Protein AF-A0A1H3BJ90-F1 (afdb_monomer_lite)

Secondary structure (DSSP, 8-state):
--SSSSSSSSSSSSSS-S---------HHHHHHHHHHHHHHH-TTTS-S--PPEEETTEEEEEETTTTEEEEEETTT-EEEEEEGGG-SSSPEEEEEHHHHHHHHHHHT---S--SS--TTPPTT-EEEEETTEEEEEEEEEEEEPPS---TTPPP-----S----EEEEEEEEEEEEEESEEE-SGGGSS-GGGTS-EEEEEES--GGGSSEEEEEEEEEE-HHHHHHHSTT-TTEEE-SS--EEEEEEEEEEEEES-GGGS--SEEEETTT--EEEEETTEEE-TTTS-SSS-------

Sequence (301 aa):
MKQTIKASLIAACASVLIGQTSSAFADLSSDTETLLNWAERTFPHLFPTHQATHSLDPWRFRYYPQTNIYAGINTQDQNVYVLGGPWGYDNPTQISPVSTLLADITQSGGDGSIPACKTDDIPAGFVYTQSGNTVNITTNGQCIKLPPDTDFCEAPEEEVAAPTGISILTTVDVLKSEWGGVTFNNGPGNIPDSFSGNTAVCVINASPDQAPLTINTDICLDVTDEVMEDFASDPGITITDSSITHATQTTMRNDRVPDCFQTEAISIHDAYTGQTWINIGGQFIDPNDMGGIGDLPNFNY

Organism: NCBI:txid44576

Structure (mmCIF, N/CA/C/O backbone):
data_AF-A0A1H3BJ90-F1
#
_entry.id   AF-A0A1H3BJ90-F1
#
loop_
_atom_site.group_PDB
_atom_site.id
_atom_site.type_symbol
_atom_site.label_atom_id
_atom_site.label_alt_id
_atom_site.label_comp_id
_atom_site.label_asym_id
_atom_site.label_entity_id
_atom_site.label_seq_id
_atom_site.pdbx_PDB_ins_code
_atom_site.Cartn_x
_atom_site.Cartn_y
_atom_site.Cartn_z
_atom_site.occupancy
_atom_site.B_iso_or_equiv
_atom_site.auth_seq_id
_atom_site.auth_comp_id
_atom_site.auth_asym_id
_atom_site.auth_atom_id
_atom_site.pdbx_PDB_model_num
ATOM 1 N N . MET A 1 1 ? 11.190 46.144 63.539 1.00 50.94 1 MET A N 1
ATOM 2 C CA . MET A 1 1 ? 10.706 46.847 62.328 1.00 50.94 1 MET A CA 1
ATOM 3 C C . MET A 1 1 ? 11.860 46.978 61.348 1.00 50.94 1 MET A C 1
ATOM 5 O O . MET A 1 1 ? 12.920 47.406 61.776 1.00 50.94 1 MET A O 1
ATOM 9 N N . LYS A 1 2 ? 11.617 46.654 60.068 1.00 44.53 2 LYS A N 1
ATOM 10 C CA . LYS A 1 2 ? 12.522 46.786 58.904 1.00 44.53 2 LYS A CA 1
ATOM 11 C C . LYS A 1 2 ? 13.600 45.704 58.732 1.00 44.53 2 LYS A C 1
ATOM 13 O O . LYS A 1 2 ? 14.774 46.007 58.856 1.00 44.53 2 LYS A O 1
ATOM 18 N N . GLN A 1 3 ? 13.198 44.484 58.356 1.00 47.19 3 GLN A N 1
ATOM 19 C CA . GLN A 1 3 ? 13.999 43.651 57.428 1.00 47.19 3 GLN A CA 1
ATOM 20 C C . GLN A 1 3 ? 13.264 42.425 56.845 1.00 47.19 3 GLN A C 1
ATOM 22 O O . GLN A 1 3 ? 13.791 41.760 55.964 1.00 47.19 3 GLN A O 1
ATOM 27 N N . THR A 1 4 ? 12.015 42.168 57.231 1.00 44.56 4 THR A N 1
ATOM 28 C CA . THR A 1 4 ? 11.197 41.039 56.746 1.00 44.56 4 THR A CA 1
ATOM 29 C C . THR A 1 4 ? 10.330 41.371 55.520 1.00 44.56 4 THR A C 1
ATOM 31 O O . THR A 1 4 ? 9.178 40.965 55.450 1.00 44.56 4 THR A O 1
ATOM 34 N N . ILE A 1 5 ? 10.849 42.139 54.551 1.00 50.31 5 ILE A N 1
ATOM 35 C CA . ILE A 1 5 ? 10.113 42.490 53.314 1.00 50.31 5 ILE A CA 1
ATOM 36 C C . ILE A 1 5 ? 11.059 42.512 52.103 1.00 50.31 5 ILE A C 1
ATOM 38 O O . ILE A 1 5 ? 11.102 43.505 51.395 1.00 50.31 5 ILE A O 1
ATOM 42 N N . LYS A 1 6 ? 11.891 41.484 51.878 1.00 41.44 6 LYS A N 1
ATOM 43 C CA . LYS A 1 6 ? 12.634 41.307 50.600 1.00 41.44 6 LYS A CA 1
ATOM 44 C C . LYS A 1 6 ? 12.957 39.841 50.256 1.00 41.44 6 LYS A C 1
ATOM 46 O O . LYS A 1 6 ? 13.864 39.587 49.477 1.00 41.44 6 LYS A O 1
ATOM 51 N N . ALA A 1 7 ? 12.218 38.876 50.802 1.00 37.22 7 ALA A N 1
ATOM 52 C CA . ALA A 1 7 ? 12.406 37.451 50.496 1.00 37.22 7 ALA A CA 1
ATOM 53 C C . ALA A 1 7 ? 11.108 36.781 50.002 1.00 37.22 7 ALA A C 1
ATOM 55 O O . ALA A 1 7 ? 10.895 35.596 50.224 1.00 37.22 7 ALA A O 1
ATOM 56 N N . SER A 1 8 ? 10.225 37.546 49.349 1.00 41.53 8 SER A N 1
ATOM 57 C CA . SER A 1 8 ? 8.894 37.074 48.922 1.00 41.53 8 SER A CA 1
ATOM 58 C C . SER A 1 8 ? 8.620 37.255 47.423 1.00 41.53 8 SER A C 1
ATOM 60 O O . SER A 1 8 ? 7.465 37.313 47.029 1.00 41.53 8 SER A O 1
ATOM 62 N N . LEU A 1 9 ? 9.652 37.351 46.575 1.00 37.69 9 LEU A N 1
ATOM 63 C CA . LEU A 1 9 ? 9.476 37.554 45.122 1.00 37.69 9 LEU A CA 1
ATOM 64 C C . LEU A 1 9 ? 10.231 36.560 44.222 1.00 37.69 9 LEU A C 1
ATOM 66 O O . LEU A 1 9 ? 10.145 36.671 43.007 1.00 37.69 9 LEU A O 1
ATOM 70 N N . ILE A 1 10 ? 10.909 35.550 44.780 1.00 37.31 10 ILE A N 1
ATOM 71 C CA . ILE A 1 10 ? 11.560 34.476 43.993 1.00 37.31 10 ILE A CA 1
ATOM 72 C C . ILE A 1 10 ? 11.091 33.096 44.487 1.00 37.31 10 ILE A C 1
ATOM 74 O O . ILE A 1 10 ? 11.849 32.143 44.583 1.00 37.31 10 ILE A O 1
ATOM 78 N N . ALA A 1 11 ? 9.815 33.005 44.864 1.00 37.91 11 ALA A N 1
ATOM 79 C CA . ALA A 1 11 ? 9.151 31.760 45.264 1.00 37.91 11 ALA A CA 1
ATOM 80 C C . ALA A 1 11 ? 7.790 31.590 44.558 1.00 37.91 11 ALA A C 1
ATOM 82 O O . ALA A 1 11 ? 6.907 30.909 45.063 1.00 37.91 11 ALA A O 1
ATOM 83 N N . ALA A 1 12 ? 7.617 32.237 43.397 1.00 33.75 12 ALA A N 1
ATOM 84 C CA . ALA A 1 12 ? 6.384 32.212 42.602 1.00 33.75 12 ALA A CA 1
ATOM 85 C C . ALA A 1 12 ? 6.588 31.743 41.143 1.00 33.75 12 ALA A C 1
ATOM 87 O O . ALA A 1 12 ? 5.629 31.722 40.381 1.00 33.75 12 ALA A O 1
ATOM 88 N N . CYS A 1 13 ? 7.802 31.324 40.754 1.00 30.64 13 CYS A N 1
ATOM 89 C CA . CYS A 1 13 ? 8.087 30.781 39.412 1.00 30.64 13 CYS A CA 1
ATOM 90 C C . CYS A 1 13 ? 8.327 29.260 39.383 1.00 30.64 13 CYS A C 1
ATOM 92 O O . CYS A 1 13 ? 8.599 28.716 38.321 1.00 30.64 13 CYS A O 1
ATOM 94 N N . ALA A 1 14 ? 8.225 28.560 40.518 1.00 31.86 14 ALA A N 1
ATOM 95 C CA . ALA A 1 14 ? 8.484 27.115 40.599 1.00 31.86 14 ALA A CA 1
ATOM 96 C C . ALA A 1 14 ? 7.209 26.252 40.708 1.00 31.86 14 ALA A C 1
ATOM 98 O O . ALA A 1 14 ? 7.309 25.045 40.898 1.00 31.86 14 ALA A O 1
ATOM 99 N N . SER A 1 15 ? 6.018 26.849 40.572 1.00 36.34 15 SER A N 1
ATOM 100 C CA . SER A 1 15 ? 4.738 26.160 40.819 1.00 36.34 15 SER A CA 1
ATOM 101 C C . SER A 1 15 ? 3.796 26.105 39.607 1.00 36.34 15 SER A C 1
ATOM 103 O O . SER A 1 15 ? 2.629 25.775 39.771 1.00 36.34 15 SER A O 1
ATOM 105 N N . VAL A 1 16 ? 4.278 26.405 38.393 1.00 34.59 16 VAL A N 1
ATOM 106 C CA . VAL A 1 16 ? 3.492 26.329 37.133 1.00 34.59 16 VAL A CA 1
ATOM 107 C C . VAL A 1 16 ? 4.025 25.218 36.210 1.00 34.59 16 VAL A C 1
ATOM 109 O O . VAL A 1 16 ? 3.947 25.295 34.993 1.00 34.59 16 VAL A O 1
ATOM 112 N N . LEU A 1 17 ? 4.598 24.160 36.787 1.00 32.16 17 LEU A N 1
ATOM 113 C CA . LEU A 1 17 ? 5.145 23.015 36.043 1.00 32.16 17 LEU A CA 1
ATOM 114 C C . LEU A 1 17 ? 4.563 21.678 36.517 1.00 32.16 17 LEU A C 1
ATOM 116 O O . LEU A 1 17 ? 5.229 20.649 36.498 1.00 32.16 17 LEU A O 1
ATOM 120 N N . ILE A 1 18 ? 3.299 21.687 36.943 1.00 39.72 18 ILE A N 1
ATOM 121 C CA . ILE A 1 18 ? 2.526 20.464 37.157 1.00 39.72 18 ILE A CA 1
ATOM 122 C C . ILE A 1 18 ? 1.212 20.616 36.396 1.00 39.72 18 ILE A C 1
ATOM 124 O O . ILE A 1 18 ? 0.413 21.492 36.715 1.00 39.72 18 ILE A O 1
ATOM 128 N N . GLY A 1 19 ? 1.003 19.747 35.405 1.00 32.16 19 GLY A N 1
ATOM 129 C CA . GLY A 1 19 ? -0.327 19.490 34.856 1.00 32.16 19 GLY A CA 1
ATOM 130 C C . GLY A 1 19 ? -0.630 20.060 33.473 1.00 32.16 19 GLY A C 1
ATOM 131 O O . GLY A 1 19 ? -1.741 20.516 33.246 1.00 32.16 19 GLY A O 1
ATOM 132 N N . GLN A 1 20 ? 0.307 19.991 32.531 1.00 31.33 20 GLN A N 1
ATOM 133 C CA . GLN A 1 20 ? -0.075 19.706 31.145 1.00 31.33 20 GLN A CA 1
ATOM 134 C C . GLN A 1 20 ? 0.531 18.358 30.767 1.00 31.33 20 GLN A C 1
ATOM 136 O O . GLN A 1 20 ? 1.378 18.253 29.888 1.00 31.33 20 GLN A O 1
ATOM 141 N N . THR A 1 21 ? 0.107 17.297 31.462 1.00 28.30 21 THR A N 1
ATOM 142 C CA . THR A 1 21 ? -0.025 16.036 30.741 1.00 28.30 21 THR A CA 1
ATOM 143 C C . THR A 1 21 ? -1.110 16.323 29.723 1.00 28.30 21 THR A C 1
ATOM 145 O O . THR A 1 21 ? -2.294 16.335 30.059 1.00 28.30 21 THR A O 1
ATOM 148 N N . SER A 1 22 ? -0.710 16.657 28.499 1.00 29.55 22 SER A N 1
ATOM 149 C CA . SER A 1 22 ? -1.549 16.358 27.356 1.00 29.55 22 SER A CA 1
ATOM 150 C C . SER A 1 22 ? -1.858 14.880 27.523 1.00 29.55 22 SER A C 1
ATOM 152 O O . SER A 1 22 ? -0.990 14.040 27.294 1.00 29.55 22 SER A O 1
ATOM 154 N N . SER A 1 23 ? -3.035 14.553 28.058 1.00 31.08 23 SER A N 1
ATOM 155 C CA . SER A 1 23 ? -3.604 13.247 27.809 1.00 31.08 23 SER A CA 1
ATOM 156 C C . SER A 1 23 ? -3.697 13.229 26.304 1.00 31.08 23 SER A C 1
ATOM 158 O O . SER A 1 23 ? -4.544 13.902 25.716 1.00 31.08 23 SER A O 1
ATOM 160 N N . ALA A 1 24 ? -2.712 12.590 25.685 1.00 33.69 24 ALA A N 1
ATOM 161 C CA . ALA A 1 24 ? -2.842 12.156 24.331 1.00 33.69 24 ALA A CA 1
ATOM 162 C C . ALA A 1 24 ? -4.109 11.302 24.372 1.00 33.69 24 ALA A C 1
ATOM 164 O O . ALA A 1 24 ? -4.088 10.152 24.800 1.00 33.69 24 ALA A O 1
ATOM 165 N N . PHE A 1 25 ? -5.227 11.881 23.939 1.00 36.12 25 PHE A N 1
ATOM 166 C CA . PHE A 1 25 ? -6.048 11.182 22.976 1.00 36.12 25 PHE A CA 1
ATOM 167 C C . PHE A 1 25 ? -5.088 10.891 21.819 1.00 36.12 25 PHE A C 1
ATOM 169 O O . PHE A 1 25 ? -5.054 11.617 20.831 1.00 36.12 25 PHE A O 1
ATOM 176 N N . ALA A 1 26 ? -4.208 9.899 22.007 1.00 44.41 26 ALA A N 1
ATOM 177 C CA . ALA A 1 26 ? -3.729 9.121 20.895 1.00 44.41 26 ALA A CA 1
ATOM 178 C C . ALA A 1 26 ? -4.997 8.818 20.104 1.00 44.41 26 ALA A C 1
ATOM 180 O O . ALA A 1 26 ? -6.047 8.544 20.702 1.00 44.41 26 ALA A O 1
ATOM 181 N N . ASP A 1 27 ? -4.955 9.151 18.820 1.00 70.75 27 ASP A N 1
ATOM 182 C CA . ASP A 1 27 ? -6.124 9.133 17.966 1.00 70.75 27 ASP A CA 1
ATOM 183 C C . ASP A 1 27 ? -6.743 7.738 18.073 1.00 70.75 27 ASP A C 1
ATOM 185 O O . ASP A 1 27 ? -6.233 6.792 17.484 1.00 70.75 27 ASP A O 1
ATOM 189 N N . LEU A 1 28 ? -7.806 7.595 18.880 1.00 76.81 28 LEU A N 1
ATOM 190 C CA . LEU A 1 28 ? -8.423 6.300 19.162 1.00 76.81 28 LEU A CA 1
ATOM 191 C C . LEU A 1 28 ? -8.851 5.635 17.853 1.00 76.81 28 LEU A C 1
ATOM 193 O O . LEU A 1 28 ? -8.960 4.418 17.817 1.00 76.81 28 LEU A O 1
ATOM 197 N N . SER A 1 29 ? -9.057 6.410 16.780 1.00 70.69 29 SER A N 1
ATOM 198 C CA . SER A 1 29 ? -9.208 5.885 15.428 1.00 70.69 29 SER A CA 1
ATOM 199 C C . SER A 1 29 ? -7.962 5.113 14.996 1.00 70.69 29 SER A C 1
ATOM 201 O O . SER A 1 29 ? -8.047 3.904 14.808 1.00 70.69 29 SER A O 1
ATOM 203 N N . SER A 1 30 ? -6.811 5.781 14.909 1.00 68.94 30 SER A N 1
ATOM 204 C CA . SER A 1 30 ? -5.525 5.174 14.542 1.00 68.94 30 SER A CA 1
ATOM 205 C C . SER A 1 30 ? -5.113 4.026 15.472 1.00 68.94 30 SER A C 1
ATOM 207 O O . SER A 1 30 ? -4.594 3.010 15.009 1.00 68.94 30 SER A O 1
ATOM 209 N N . ASP A 1 31 ? -5.352 4.159 16.775 1.00 81.25 31 ASP A N 1
ATOM 210 C CA . ASP A 1 31 ? -5.039 3.120 17.760 1.00 81.25 31 ASP A CA 1
ATOM 211 C C . ASP A 1 31 ? -5.938 1.887 17.591 1.00 81.25 31 ASP A C 1
ATOM 213 O O . ASP A 1 31 ? -5.468 0.761 17.760 1.00 81.25 31 ASP A O 1
ATOM 217 N N . THR A 1 32 ? -7.219 2.084 17.235 1.00 84.00 32 THR A N 1
ATOM 218 C CA . THR A 1 32 ? -8.144 0.976 16.935 1.00 84.00 32 THR A CA 1
ATOM 219 C C . THR A 1 32 ? -7.627 0.170 15.760 1.00 84.00 32 THR A C 1
ATOM 221 O O . THR A 1 32 ? -7.516 -1.048 15.879 1.00 84.00 32 THR A O 1
ATOM 224 N N . GLU A 1 33 ? -7.295 0.839 14.651 1.00 81.44 33 GLU A N 1
ATOM 225 C CA . GLU A 1 33 ? -6.796 0.144 13.463 1.00 81.44 33 GLU A CA 1
ATOM 226 C C . GLU A 1 33 ? -5.504 -0.602 13.806 1.00 81.44 33 GLU A C 1
ATOM 228 O O . GLU A 1 33 ? -5.414 -1.806 13.585 1.00 81.44 33 GLU A O 1
ATOM 233 N N . THR A 1 34 ? -4.564 0.069 14.486 1.00 81.81 34 THR A N 1
ATOM 234 C CA . THR A 1 34 ? -3.295 -0.531 14.934 1.00 81.81 34 THR A CA 1
ATOM 235 C C . THR A 1 34 ? -3.520 -1.832 15.709 1.00 81.81 34 THR A C 1
ATOM 237 O O . THR A 1 34 ? -2.907 -2.862 15.427 1.00 81.81 34 THR A O 1
ATOM 240 N N . LEU A 1 35 ? -4.425 -1.804 16.687 1.00 89.12 35 LEU A N 1
ATOM 241 C CA . LEU A 1 35 ? -4.733 -2.961 17.522 1.00 89.12 35 LEU A CA 1
ATOM 242 C C . LEU A 1 35 ? -5.408 -4.093 16.755 1.00 89.12 35 LEU A C 1
ATOM 244 O O . LEU A 1 35 ? -5.031 -5.254 16.926 1.00 89.12 35 LEU A O 1
ATOM 248 N N . LEU A 1 36 ? -6.425 -3.774 15.956 1.00 89.38 36 LEU A N 1
ATOM 249 C CA . LEU A 1 36 ? -7.230 -4.787 15.279 1.00 89.38 36 LEU A CA 1
ATOM 250 C C . LEU A 1 36 ? -6.459 -5.445 14.130 1.00 89.38 36 LEU A C 1
ATOM 252 O O . LEU A 1 36 ? -6.510 -6.664 14.002 1.00 89.38 36 LEU A O 1
ATOM 256 N N . ASN A 1 37 ? -5.648 -4.687 13.395 1.00 84.69 37 ASN A N 1
ATOM 257 C CA . ASN A 1 37 ? -4.736 -5.222 12.380 1.00 84.69 37 ASN A CA 1
ATOM 258 C C . ASN A 1 37 ? -3.675 -6.143 12.996 1.00 84.69 37 ASN A C 1
ATOM 260 O O . ASN A 1 37 ? -3.410 -7.242 12.504 1.00 84.69 37 ASN A O 1
ATOM 264 N N . TRP A 1 38 ? -3.080 -5.723 14.119 1.00 87.06 38 TRP A N 1
ATOM 265 C CA . TRP A 1 38 ? -2.148 -6.579 14.848 1.00 87.06 38 TRP A CA 1
ATOM 266 C C . TRP A 1 38 ? -2.824 -7.879 15.300 1.00 87.06 38 TRP A C 1
ATOM 268 O O . TRP A 1 38 ? -2.218 -8.951 15.212 1.00 87.06 38 TRP A O 1
ATOM 278 N N . ALA A 1 39 ? -4.074 -7.802 15.765 1.00 89.44 39 ALA A N 1
ATOM 279 C CA . ALA A 1 39 ? -4.837 -8.966 16.193 1.00 89.44 39 ALA A CA 1
ATOM 280 C C . ALA A 1 39 ? -5.126 -9.925 15.025 1.00 89.44 39 ALA A C 1
ATOM 282 O O . ALA A 1 39 ? -4.898 -11.125 15.181 1.00 89.44 39 ALA A O 1
ATOM 283 N N . GLU A 1 40 ? -5.546 -9.409 13.865 1.00 86.38 40 GLU A N 1
ATOM 284 C CA . GLU A 1 40 ? -5.747 -10.167 12.618 1.00 86.38 40 GLU A CA 1
ATOM 285 C C . GLU A 1 40 ? -4.515 -10.994 12.251 1.00 86.38 40 GLU A C 1
ATOM 287 O O . GLU A 1 40 ? -4.602 -12.206 12.045 1.00 86.38 40 GLU A O 1
ATOM 292 N N . ARG A 1 41 ? -3.332 -10.375 12.284 1.00 78.81 41 ARG A N 1
ATOM 293 C CA . ARG A 1 41 ? -2.093 -11.085 11.955 1.00 78.81 41 ARG A CA 1
ATOM 294 C C . ARG A 1 41 ? -1.628 -12.046 13.043 1.00 78.81 41 ARG A C 1
ATOM 296 O O . ARG A 1 41 ? -1.092 -13.112 12.744 1.00 78.81 41 ARG A O 1
ATOM 303 N N . THR A 1 42 ? -1.757 -11.659 14.306 1.00 84.00 42 THR A N 1
ATOM 304 C CA . THR A 1 42 ? -1.212 -12.442 15.426 1.00 84.00 42 THR A CA 1
ATOM 305 C C . THR A 1 42 ? -2.094 -13.647 15.743 1.00 84.00 42 THR A C 1
ATOM 307 O O . THR A 1 42 ? -1.600 -14.701 16.151 1.00 84.00 42 THR A O 1
ATOM 310 N N . PHE A 1 43 ? -3.403 -13.526 15.515 1.00 88.44 43 PHE A N 1
ATOM 311 C CA . PHE A 1 43 ? -4.391 -14.555 15.819 1.00 88.44 43 PHE A CA 1
ATOM 312 C C . PHE A 1 43 ? -5.296 -14.858 14.609 1.00 88.44 43 PHE A C 1
ATOM 314 O O . PHE A 1 43 ? -6.520 -14.770 14.727 1.00 88.44 43 PHE A O 1
ATOM 321 N N . PRO A 1 44 ? -4.740 -15.327 13.474 1.00 84.75 44 PRO A N 1
ATOM 322 C CA . PRO A 1 44 ? -5.505 -15.549 12.240 1.00 84.75 44 PRO A CA 1
ATOM 323 C C . PRO A 1 44 ? -6.567 -16.651 12.383 1.00 84.75 44 PRO A C 1
ATOM 325 O O . PRO A 1 44 ? -7.531 -16.713 11.635 1.00 84.75 44 PRO A O 1
ATOM 328 N N . HIS A 1 45 ? -6.441 -17.525 13.384 1.00 87.75 45 HIS A N 1
ATOM 329 C CA . HIS A 1 45 ? -7.470 -18.518 13.704 1.00 87.75 45 HIS A CA 1
ATOM 330 C C . HIS A 1 45 ? -8.726 -17.913 14.364 1.00 87.75 45 HIS A C 1
ATOM 332 O O . HIS A 1 45 ? -9.773 -18.557 14.378 1.00 87.75 45 HIS A O 1
ATOM 338 N N . LEU A 1 46 ? -8.623 -16.705 14.930 1.00 91.94 46 LEU A N 1
ATOM 339 C CA . LEU A 1 46 ? -9.730 -15.957 15.542 1.00 91.94 46 LEU A CA 1
ATOM 340 C C . LEU A 1 46 ? -10.217 -14.841 14.615 1.00 91.94 46 LEU A C 1
ATOM 342 O O . LEU A 1 46 ? -11.419 -14.589 14.537 1.00 91.94 46 LEU A O 1
ATOM 346 N N . PHE A 1 47 ? -9.291 -14.221 13.890 1.00 91.75 47 PHE A N 1
ATOM 347 C CA . PHE A 1 47 ? -9.512 -13.060 13.036 1.00 91.75 47 PHE A CA 1
ATOM 348 C C . PHE A 1 47 ? -8.965 -13.356 11.625 1.00 91.75 47 PHE A C 1
ATOM 350 O O . PHE A 1 47 ? -7.895 -12.877 11.262 1.00 91.75 47 PHE A O 1
ATOM 357 N N . PRO A 1 48 ? -9.638 -14.232 10.854 1.00 77.50 48 PRO A N 1
ATOM 358 C CA . PRO A 1 48 ? -9.060 -14.856 9.658 1.00 77.50 48 PRO A CA 1
ATOM 359 C C . PRO A 1 48 ? -9.013 -13.961 8.422 1.00 77.50 48 PRO A C 1
ATOM 361 O O . PRO A 1 48 ? -8.313 -14.287 7.469 1.00 77.50 48 PRO A O 1
ATOM 364 N N . THR A 1 49 ? -9.783 -12.877 8.404 1.00 74.19 49 THR A N 1
ATOM 365 C CA . THR A 1 49 ? -9.846 -11.938 7.284 1.00 74.19 49 THR A CA 1
ATOM 366 C C . THR A 1 49 ? -9.883 -10.523 7.814 1.00 74.19 49 THR A C 1
ATOM 368 O O . THR A 1 49 ? -10.523 -10.280 8.838 1.00 74.19 49 THR A O 1
ATOM 371 N N . HIS A 1 50 ? -9.262 -9.600 7.085 1.00 79.25 50 HIS A N 1
ATOM 372 C CA . HIS A 1 50 ? -9.393 -8.177 7.359 1.00 79.25 50 HIS A CA 1
ATOM 373 C C . HIS A 1 50 ? -10.854 -7.730 7.219 1.00 79.25 50 HIS A C 1
ATOM 375 O O . HIS A 1 50 ? -11.562 -8.220 6.337 1.00 79.25 50 HIS A O 1
ATOM 381 N N . GLN A 1 51 ? -11.326 -6.853 8.104 1.00 78.94 51 GLN A N 1
ATOM 382 C CA . GLN A 1 51 ? -12.691 -6.319 8.091 1.00 78.94 51 GLN A CA 1
ATOM 383 C C . GLN A 1 51 ? -12.674 -4.806 8.296 1.00 78.94 51 GLN A C 1
ATOM 385 O O . GLN A 1 51 ? -11.896 -4.295 9.095 1.00 78.94 51 GLN A O 1
ATOM 390 N N . ALA A 1 52 ? -13.604 -4.094 7.660 1.00 71.25 52 ALA A N 1
ATOM 391 C CA . ALA A 1 52 ? -13.724 -2.655 7.847 1.00 71.25 52 ALA A CA 1
ATOM 392 C C . ALA A 1 52 ? -14.105 -2.301 9.297 1.00 71.25 52 ALA A C 1
ATOM 394 O O . ALA A 1 52 ? -14.984 -2.924 9.908 1.00 71.25 52 ALA A O 1
ATOM 395 N N . THR A 1 53 ? -13.477 -1.261 9.852 1.00 78.25 53 THR A N 1
ATOM 396 C CA . THR A 1 53 ? -13.820 -0.767 11.190 1.00 78.25 53 THR A CA 1
ATOM 397 C C . THR A 1 53 ? -15.128 0.017 11.164 1.00 78.25 53 THR A C 1
ATOM 399 O O . THR A 1 53 ? -15.254 1.081 10.558 1.00 78.25 53 THR A O 1
ATOM 402 N N . HIS A 1 54 ? -16.111 -0.478 11.907 1.00 74.56 54 HIS A N 1
ATOM 403 C CA . HIS A 1 54 ? -17.376 0.197 12.148 1.00 74.56 54 HIS A CA 1
ATOM 404 C C . HIS A 1 54 ? -17.302 1.079 13.393 1.00 74.56 54 HIS A C 1
ATOM 406 O O . HIS A 1 54 ? -16.584 0.793 14.351 1.00 74.56 54 HIS A O 1
ATOM 412 N N . SER A 1 55 ? -18.091 2.152 13.402 1.00 77.94 55 SER A N 1
ATOM 413 C CA . SER A 1 55 ? -18.243 3.041 14.556 1.00 77.94 55 SER A CA 1
ATOM 414 C C . SER A 1 55 ? -19.707 3.115 14.979 1.00 77.94 55 SER A C 1
ATOM 416 O O . SER A 1 55 ? -20.569 3.500 14.192 1.00 77.94 55 SER A O 1
ATOM 418 N N . LEU A 1 56 ? -19.981 2.766 16.234 1.00 81.00 56 LEU A N 1
ATOM 419 C CA . LEU A 1 56 ? -21.284 2.881 16.884 1.00 81.00 56 LEU A CA 1
ATOM 420 C C . LEU A 1 56 ? -21.045 3.249 18.343 1.00 81.00 56 LEU A C 1
ATOM 422 O O . LEU A 1 56 ? -20.751 2.362 19.134 1.00 81.00 56 LEU A O 1
ATOM 426 N N . ASP A 1 57 ? -21.161 4.530 18.695 1.00 80.69 57 ASP A N 1
ATOM 427 C CA . ASP A 1 57 ? -20.850 5.023 20.045 1.00 80.69 57 ASP A CA 1
ATOM 428 C C . ASP A 1 57 ? -21.469 4.136 21.154 1.00 80.69 57 ASP A C 1
ATOM 430 O O . ASP A 1 57 ? -22.667 3.831 21.086 1.00 80.69 57 ASP A O 1
ATOM 434 N N . PRO A 1 58 ? -20.683 3.685 22.157 1.00 90.81 58 PRO A N 1
ATOM 435 C CA . PRO A 1 58 ? -19.277 4.019 22.443 1.00 90.81 58 PRO A CA 1
ATOM 436 C C . PRO A 1 58 ? -18.225 3.115 21.772 1.00 90.81 58 PRO A C 1
ATOM 438 O O . PRO A 1 58 ? -17.096 3.029 22.236 1.00 90.81 58 PRO A O 1
ATOM 441 N N . TRP A 1 59 ? -18.566 2.389 20.716 1.00 89.12 59 TRP A N 1
ATOM 442 C CA . TRP A 1 59 ? -17.736 1.333 20.139 1.00 89.12 59 TRP A CA 1
ATOM 443 C C . TRP A 1 59 ? -17.094 1.721 18.812 1.00 89.12 59 TRP A C 1
ATOM 445 O O . TRP A 1 59 ? -17.736 2.292 17.927 1.00 89.12 59 TRP A O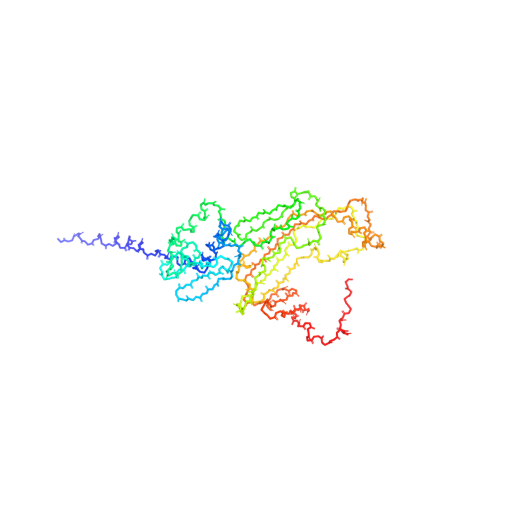 1
ATOM 455 N N . ARG A 1 60 ? -15.840 1.303 18.644 1.00 88.12 60 ARG A N 1
ATOM 456 C CA . ARG A 1 60 ? -15.204 1.124 17.334 1.00 88.12 60 ARG A CA 1
ATOM 457 C C . ARG A 1 60 ? -14.797 -0.332 17.208 1.00 88.12 60 ARG A C 1
ATOM 459 O O . ARG A 1 60 ? -14.079 -0.824 18.074 1.00 88.12 60 ARG A O 1
ATOM 466 N N . PHE A 1 61 ? -15.304 -1.044 16.211 1.00 91.44 61 PHE A N 1
ATOM 467 C CA . PHE A 1 61 ? -15.191 -2.499 16.180 1.00 91.44 61 PHE A CA 1
ATOM 468 C C . PHE A 1 61 ? -15.218 -3.069 14.765 1.00 91.44 61 PHE A C 1
ATOM 470 O O . PHE A 1 61 ? -15.761 -2.464 13.844 1.00 91.44 61 PHE A O 1
ATOM 477 N N . ARG A 1 62 ? -14.694 -4.283 14.634 1.00 91.56 62 ARG A N 1
ATOM 478 C CA . ARG A 1 62 ? -14.788 -5.139 13.453 1.00 91.56 62 ARG A CA 1
ATOM 479 C C . ARG A 1 62 ? -15.594 -6.383 13.789 1.00 91.56 62 ARG A C 1
ATOM 481 O O . ARG A 1 62 ? -15.526 -6.888 14.914 1.00 91.56 62 ARG A O 1
ATOM 488 N N . TYR A 1 63 ? -16.363 -6.860 12.821 1.00 88.19 63 TYR A N 1
ATOM 489 C CA . TYR A 1 63 ? -17.096 -8.117 12.915 1.00 88.19 63 TYR A CA 1
ATOM 490 C C . TYR A 1 63 ? -16.512 -9.117 11.925 1.00 88.19 63 TYR A C 1
ATOM 492 O O . TYR A 1 63 ? -16.463 -8.830 10.739 1.00 88.19 63 TYR A O 1
ATOM 500 N N . TYR A 1 64 ? -16.112 -10.288 12.414 1.00 88.38 64 TYR A N 1
ATOM 501 C CA . TYR A 1 64 ? -15.504 -11.357 11.628 1.00 88.38 64 TYR A CA 1
ATOM 502 C C . TYR A 1 64 ? -16.546 -12.457 11.383 1.00 88.38 64 TYR A C 1
ATOM 504 O O . TYR A 1 64 ? -16.795 -13.273 12.280 1.00 88.38 64 TYR A O 1
ATOM 512 N N . PRO A 1 65 ? -17.190 -12.510 10.203 1.00 82.44 65 PRO A N 1
ATOM 513 C CA . PRO A 1 65 ? -18.327 -13.399 9.961 1.00 82.44 65 PRO A CA 1
ATOM 514 C C . PRO A 1 65 ? -17.968 -14.889 9.997 1.00 82.44 65 PRO A C 1
ATOM 516 O O . PRO A 1 65 ? -18.804 -15.712 10.366 1.00 82.44 65 PRO A O 1
ATOM 519 N N . GLN A 1 66 ? -16.733 -15.254 9.652 1.00 85.19 66 GLN A N 1
ATOM 520 C CA . GLN A 1 66 ? -16.274 -16.645 9.601 1.00 85.19 66 GLN A CA 1
ATOM 521 C C . GLN A 1 66 ? -16.136 -17.258 10.999 1.00 85.19 66 GLN A C 1
ATOM 523 O O . GLN A 1 66 ? -16.387 -18.448 11.180 1.00 85.19 66 GLN A O 1
ATOM 528 N N . THR A 1 67 ? -15.742 -16.453 11.987 1.00 92.50 67 THR A N 1
ATOM 529 C CA . THR A 1 67 ? -15.570 -16.883 13.383 1.00 92.50 67 THR A CA 1
ATOM 530 C C . THR A 1 67 ? -16.690 -16.394 14.297 1.00 92.50 67 THR A C 1
ATOM 532 O O . THR A 1 67 ? -16.778 -16.831 15.446 1.00 92.50 67 THR A O 1
ATOM 535 N N . ASN A 1 68 ? -17.580 -15.544 13.776 1.00 92.56 68 ASN A N 1
ATOM 536 C CA . ASN A 1 68 ? -18.672 -14.898 14.496 1.00 92.56 68 ASN A CA 1
ATOM 537 C C . ASN A 1 68 ? -18.171 -14.166 15.755 1.00 92.56 68 ASN A C 1
ATOM 539 O O . ASN A 1 68 ? -18.725 -14.313 16.848 1.00 92.56 68 ASN A O 1
ATOM 543 N N . ILE A 1 69 ? -17.070 -13.424 15.596 1.00 96.50 69 ILE A N 1
ATOM 544 C CA . ILE A 1 69 ? -16.429 -12.640 16.654 1.00 96.50 69 ILE A CA 1
ATOM 545 C C . ILE A 1 69 ? -16.565 -11.155 16.319 1.00 96.50 69 ILE A C 1
ATOM 547 O O . ILE A 1 69 ? -16.338 -10.737 15.190 1.00 96.50 69 ILE A O 1
ATOM 551 N N . TYR A 1 70 ? -16.890 -10.349 17.320 1.00 96.19 70 TYR A N 1
ATOM 552 C CA . TYR A 1 70 ? -16.682 -8.909 17.312 1.00 96.19 70 TYR A CA 1
ATOM 553 C C . TYR A 1 70 ? -15.421 -8.609 18.112 1.00 96.19 70 TYR A C 1
ATOM 555 O O . TYR A 1 70 ? -15.274 -9.120 19.223 1.00 96.19 70 TYR A O 1
ATOM 563 N N . ALA A 1 71 ? -14.538 -7.770 17.584 1.00 97.00 71 ALA A N 1
ATOM 564 C CA . ALA A 1 71 ? -13.415 -7.219 18.335 1.00 97.00 71 ALA A CA 1
ATOM 565 C C . ALA A 1 71 ? -13.399 -5.708 18.170 1.00 97.00 71 ALA A C 1
ATOM 567 O O . ALA A 1 71 ? -13.617 -5.194 17.074 1.00 97.00 71 ALA A O 1
ATOM 568 N N . GLY A 1 72 ? -13.162 -4.986 19.253 1.00 94.75 72 GLY A N 1
ATOM 569 C CA . GLY A 1 72 ? -13.205 -3.538 19.195 1.00 94.75 72 GLY A CA 1
ATOM 570 C C . GLY A 1 72 ? -12.795 -2.875 20.486 1.00 94.75 72 GLY A C 1
ATOM 571 O O . GLY A 1 72 ? -12.477 -3.526 21.479 1.00 94.75 72 GLY A O 1
ATOM 572 N N . ILE A 1 73 ? -12.827 -1.555 20.459 1.00 95.00 73 ILE A N 1
ATOM 573 C CA . ILE A 1 73 ? -12.531 -0.714 21.603 1.00 95.00 73 ILE A CA 1
ATOM 574 C C . ILE A 1 73 ? -13.787 0.009 22.068 1.00 95.00 73 ILE A C 1
ATOM 576 O O . ILE A 1 73 ? -14.643 0.391 21.263 1.00 95.00 73 ILE A O 1
ATOM 580 N N . ASN A 1 74 ? -13.871 0.233 23.372 1.00 94.81 74 ASN A N 1
ATOM 581 C CA . ASN A 1 74 ? -14.809 1.181 23.946 1.00 94.81 74 ASN A CA 1
ATOM 582 C C . ASN A 1 74 ? -14.114 2.545 24.065 1.00 94.81 74 ASN A C 1
ATOM 584 O O . ASN A 1 74 ? -13.101 2.686 24.748 1.00 94.81 74 ASN A O 1
ATOM 588 N N . THR A 1 75 ? -14.640 3.563 23.393 1.00 88.50 75 THR A N 1
ATOM 589 C CA . THR A 1 75 ? -14.047 4.905 23.329 1.00 88.50 75 THR A CA 1
ATOM 590 C C . THR A 1 75 ? -14.214 5.700 24.623 1.00 88.50 75 THR A C 1
ATOM 592 O O . THR A 1 75 ? -13.499 6.682 24.819 1.00 88.50 75 THR A O 1
ATOM 595 N N . GLN A 1 76 ? -15.120 5.288 25.519 1.00 90.38 76 GLN A N 1
ATOM 596 C CA . GLN A 1 76 ? -15.355 5.959 26.799 1.00 90.38 76 GLN A CA 1
ATOM 597 C C . GLN A 1 76 ? -14.405 5.467 27.893 1.00 90.38 76 GLN A C 1
ATOM 599 O O . GLN A 1 76 ? -13.876 6.283 28.646 1.00 90.38 76 GLN A O 1
ATOM 604 N N . ASP A 1 77 ? -14.186 4.152 27.989 1.00 93.88 77 ASP A N 1
ATOM 605 C CA . ASP A 1 77 ? -13.316 3.554 29.014 1.00 93.88 77 ASP A CA 1
ATOM 606 C C . ASP A 1 77 ? -11.920 3.147 28.505 1.00 93.88 77 ASP A C 1
ATOM 608 O O . ASP A 1 77 ? -11.054 2.800 29.310 1.00 93.88 77 ASP A O 1
ATOM 612 N N . GLN A 1 78 ? -11.687 3.249 27.191 1.00 93.62 78 GLN A N 1
ATOM 613 C CA . GLN A 1 78 ? -10.419 2.965 26.512 1.00 93.62 78 GLN A CA 1
ATOM 614 C C . GLN A 1 78 ? -9.904 1.532 26.717 1.00 93.62 78 GLN A C 1
ATOM 616 O O . GLN A 1 78 ? -8.692 1.295 26.767 1.00 93.62 78 GLN A O 1
ATOM 621 N N . ASN A 1 79 ? -10.810 0.556 26.814 1.00 95.88 79 ASN A N 1
ATOM 622 C CA . ASN A 1 79 ? -10.460 -0.862 26.846 1.00 95.88 79 ASN A CA 1
ATOM 623 C C . ASN A 1 79 ? -10.821 -1.579 25.543 1.00 95.88 79 ASN A C 1
ATOM 625 O O . ASN A 1 79 ? -11.742 -1.196 24.820 1.00 95.88 79 ASN A O 1
ATOM 629 N N . VAL A 1 80 ? -10.078 -2.650 25.272 1.00 96.75 80 VAL A N 1
ATOM 630 C CA . VAL A 1 80 ? -10.308 -3.583 24.169 1.00 96.75 80 VAL A CA 1
ATOM 631 C C . VAL A 1 80 ? -11.224 -4.704 24.642 1.00 96.75 80 VAL A C 1
ATOM 633 O O . VAL A 1 80 ? -11.023 -5.274 25.720 1.00 96.75 80 VAL A O 1
ATOM 636 N N . TYR A 1 81 ? -12.206 -5.044 23.817 1.00 97.69 81 TYR A N 1
ATOM 637 C CA . TYR A 1 81 ? -13.208 -6.064 24.081 1.00 97.69 81 TYR A CA 1
ATOM 638 C C . TYR A 1 81 ? -13.350 -7.021 22.904 1.00 97.69 81 TYR A C 1
ATOM 640 O O . TYR A 1 81 ? -13.134 -6.660 21.746 1.00 97.69 81 TYR A O 1
ATOM 648 N N . VAL A 1 82 ? -13.794 -8.232 23.225 1.00 97.62 82 VAL A N 1
ATOM 649 C CA . VAL A 1 82 ? -14.260 -9.225 22.257 1.00 97.62 82 VAL A CA 1
ATOM 650 C C . VAL A 1 82 ? -15.635 -9.750 22.650 1.00 97.62 82 VAL A C 1
ATOM 652 O O . VAL A 1 82 ? -15.965 -9.838 23.832 1.00 97.62 82 VAL A O 1
ATOM 655 N N . LEU A 1 83 ? -16.448 -10.113 21.667 1.00 97.00 83 LEU A N 1
ATOM 656 C CA . LEU A 1 83 ? -17.759 -10.729 21.864 1.00 97.00 83 LEU A CA 1
ATOM 657 C C . LEU A 1 83 ? -17.955 -11.831 20.823 1.00 97.00 83 LEU A C 1
ATOM 659 O O . LEU A 1 83 ? -17.644 -11.640 19.655 1.00 97.00 83 LEU A O 1
ATOM 663 N N . GLY A 1 84 ? -18.509 -12.965 21.230 1.00 95.44 84 GLY A N 1
ATOM 664 C CA . GLY A 1 84 ? -18.738 -14.117 20.367 1.00 95.44 84 GLY A CA 1
ATOM 665 C C . GLY A 1 84 ? -17.590 -15.122 20.368 1.00 95.44 84 GLY A C 1
ATOM 666 O O . GLY A 1 84 ? -16.684 -15.066 21.204 1.00 95.44 84 GLY A O 1
ATOM 667 N N . GLY A 1 85 ? -17.667 -16.103 19.467 1.00 91.38 85 GLY A N 1
ATOM 668 C CA . GLY A 1 85 ? -16.692 -17.191 19.379 1.00 91.38 85 GLY A CA 1
ATOM 669 C C . GLY A 1 85 ? -16.414 -17.868 20.740 1.00 91.38 85 GLY A C 1
ATOM 670 O O . GLY A 1 85 ? -17.363 -18.249 21.435 1.00 91.38 85 GLY A O 1
ATOM 671 N N . PRO A 1 86 ? -15.136 -18.014 21.152 1.00 92.06 86 PRO A N 1
ATOM 672 C CA . PRO A 1 86 ? -14.753 -18.615 22.436 1.00 92.06 86 PRO A CA 1
ATOM 673 C C . PRO A 1 86 ? -15.250 -17.882 23.692 1.00 92.06 86 PRO A C 1
ATOM 675 O O . PRO A 1 86 ? -15.241 -18.469 24.773 1.00 92.06 86 PRO A O 1
ATOM 678 N N . TRP A 1 87 ? -15.663 -16.617 23.573 1.00 95.00 87 TRP A N 1
ATOM 679 C CA . TRP A 1 87 ? -16.026 -15.759 24.708 1.00 95.00 87 TRP A CA 1
ATOM 680 C C . TRP A 1 87 ? -17.535 -15.673 24.967 1.00 95.00 87 TRP A C 1
ATOM 682 O O . TRP A 1 87 ? -17.958 -15.076 25.954 1.00 95.00 87 TRP A O 1
ATOM 692 N N . GLY A 1 88 ? -18.353 -16.308 24.121 1.00 93.00 88 GLY A N 1
ATOM 693 C CA . GLY A 1 88 ? -19.812 -16.276 24.234 1.00 93.00 88 GLY A CA 1
ATOM 694 C C . GLY A 1 88 ? -20.428 -14.943 23.794 1.00 93.00 88 GLY A C 1
ATOM 695 O O . GLY A 1 88 ? -19.729 -13.983 23.487 1.00 93.00 88 GLY A O 1
ATOM 696 N N . TYR A 1 89 ? -21.761 -14.897 23.725 1.00 92.31 89 TYR A N 1
ATOM 697 C CA . TYR A 1 89 ? -22.508 -13.801 23.083 1.00 92.31 89 TYR A CA 1
ATOM 698 C C . TYR A 1 89 ? -23.304 -12.926 24.059 1.00 92.31 89 TYR A C 1
ATOM 700 O O . TYR A 1 89 ? -23.960 -11.981 23.631 1.00 92.31 89 TYR A O 1
ATOM 708 N N . ASP A 1 90 ? -23.264 -13.231 25.357 1.00 91.38 90 ASP A N 1
ATOM 709 C CA . ASP A 1 90 ? -24.122 -12.558 26.336 1.00 91.38 90 ASP A CA 1
ATOM 710 C C . ASP A 1 90 ? -23.581 -11.181 26.738 1.00 91.38 90 ASP A C 1
ATOM 712 O O . ASP A 1 90 ? -24.361 -10.254 26.939 1.00 91.38 90 ASP A O 1
ATOM 716 N N . ASN A 1 91 ? -22.256 -11.037 26.875 1.00 93.31 91 ASN A N 1
ATOM 717 C CA . ASN A 1 91 ? -21.606 -9.781 27.256 1.00 93.31 91 ASN A CA 1
ATOM 718 C C . ASN A 1 91 ? -20.200 -9.676 26.641 1.00 93.31 91 ASN A C 1
ATOM 720 O O . ASN A 1 91 ? -19.505 -10.694 26.571 1.00 93.31 91 ASN A O 1
ATOM 724 N N . PRO A 1 92 ? -19.743 -8.469 26.249 1.00 95.19 92 PRO A N 1
ATOM 725 C CA . PRO A 1 92 ? -18.372 -8.271 25.794 1.00 95.19 92 PRO A CA 1
ATOM 726 C C . PRO A 1 92 ? -17.367 -8.639 26.889 1.00 95.19 92 PRO A C 1
ATOM 728 O O . PRO A 1 92 ? -17.461 -8.173 28.026 1.00 95.19 92 PRO A O 1
ATOM 731 N N . THR A 1 93 ? -16.384 -9.461 26.541 1.00 97.62 93 THR A N 1
ATOM 732 C CA . THR A 1 93 ? -15.268 -9.815 27.416 1.00 97.62 93 THR A CA 1
ATOM 733 C C . THR A 1 93 ? -14.155 -8.789 27.250 1.00 97.62 93 THR A C 1
ATOM 735 O O . THR A 1 93 ? -13.638 -8.606 26.149 1.00 97.62 93 THR A O 1
ATOM 738 N N . GLN A 1 94 ? -13.781 -8.120 28.342 1.00 97.31 94 GLN A N 1
ATOM 739 C CA . GLN A 1 94 ? -12.643 -7.202 28.358 1.00 97.31 94 GLN A CA 1
ATOM 740 C C . GLN A 1 94 ? -11.336 -7.987 28.221 1.00 97.31 94 GLN A C 1
ATOM 742 O O . GLN A 1 94 ? -11.098 -8.931 28.975 1.00 97.31 94 GLN A O 1
ATOM 747 N N . ILE A 1 95 ? -10.484 -7.568 27.290 1.00 96.56 95 ILE A N 1
ATOM 748 C CA . ILE A 1 95 ? -9.160 -8.155 27.077 1.00 96.56 95 ILE A CA 1
ATOM 749 C C . ILE A 1 95 ? -8.102 -7.388 27.866 1.00 96.56 95 ILE A C 1
ATOM 751 O O . ILE A 1 95 ? -7.387 -7.977 28.673 1.00 96.56 95 ILE A O 1
ATOM 755 N N . SER A 1 96 ? -7.989 -6.079 27.630 1.00 95.31 96 SER A N 1
ATOM 756 C CA . SER A 1 96 ? -6.944 -5.235 28.219 1.00 95.31 96 SER A CA 1
ATOM 757 C C . SER A 1 96 ? -7.213 -3.751 27.920 1.00 95.31 96 SER A C 1
ATOM 759 O O . SER A 1 96 ? -7.954 -3.458 26.976 1.00 95.31 96 SER A O 1
ATOM 761 N N . PRO A 1 97 ? -6.615 -2.799 28.657 1.00 95.19 97 PRO A N 1
ATOM 762 C CA . PRO A 1 97 ? -6.562 -1.402 28.232 1.00 95.19 97 PRO A CA 1
ATOM 763 C C . PRO A 1 97 ? -5.850 -1.237 26.881 1.00 95.19 97 PRO A C 1
ATOM 765 O O . PRO A 1 97 ? -4.854 -1.914 26.610 1.00 95.19 97 PRO A O 1
ATOM 768 N N . VAL A 1 98 ? -6.313 -0.287 26.062 1.00 91.31 98 VAL A N 1
ATOM 769 C CA . VAL A 1 98 ? -5.722 0.043 24.747 1.00 91.31 98 VAL A CA 1
ATOM 770 C C . VAL A 1 98 ? -4.223 0.330 24.868 1.00 91.31 98 VAL A C 1
ATOM 772 O O . VAL A 1 98 ? -3.412 -0.243 24.145 1.00 91.31 98 VAL A O 1
ATOM 775 N N . SER A 1 99 ? -3.831 1.150 25.845 1.00 88.56 99 SER A N 1
ATOM 776 C CA . SER A 1 99 ? -2.435 1.552 26.053 1.00 88.56 99 SER A CA 1
ATOM 777 C C . SER A 1 99 ? -1.499 0.392 26.398 1.00 88.56 99 SER A C 1
ATOM 779 O O . SER A 1 99 ? -0.330 0.417 26.018 1.00 88.56 99 SER A O 1
ATOM 781 N N . THR A 1 100 ? -1.996 -0.631 27.099 1.00 90.38 100 THR A N 1
ATOM 782 C CA . THR A 1 100 ? -1.211 -1.822 27.437 1.00 90.38 100 THR A CA 1
ATOM 783 C C . THR A 1 100 ? -0.921 -2.642 26.188 1.00 90.38 100 THR A C 1
ATOM 785 O O . THR A 1 100 ? 0.234 -2.965 25.933 1.00 90.38 100 THR A O 1
ATOM 788 N N . LEU A 1 101 ? -1.939 -2.909 25.367 1.00 88.94 101 LEU A N 1
ATOM 789 C CA . LEU A 1 101 ? -1.741 -3.695 24.151 1.00 88.94 101 LEU A CA 1
ATOM 790 C C . LEU A 1 101 ? -0.898 -2.950 23.111 1.00 88.94 101 LEU A C 1
ATOM 792 O O . LEU A 1 101 ? -0.045 -3.566 22.488 1.00 88.94 101 LEU A O 1
ATOM 796 N N . LEU A 1 102 ? -1.044 -1.629 22.962 1.00 85.62 102 LEU A N 1
ATOM 797 C CA . LEU A 1 102 ? -0.168 -0.846 22.076 1.00 85.62 102 LEU A CA 1
ATOM 798 C C . LEU A 1 102 ? 1.311 -0.907 22.505 1.00 85.62 102 LEU A C 1
ATOM 800 O O . LEU A 1 102 ? 2.209 -0.963 21.658 1.00 85.62 102 LEU A O 1
ATOM 804 N N . ALA A 1 103 ? 1.578 -0.932 23.815 1.00 81.88 103 ALA A N 1
ATOM 805 C CA . ALA A 1 103 ? 2.930 -1.135 24.331 1.00 81.88 103 ALA A CA 1
ATOM 806 C C . ALA A 1 103 ? 3.454 -2.546 24.006 1.00 81.88 103 ALA A C 1
ATOM 808 O O . ALA A 1 103 ? 4.595 -2.677 23.559 1.00 81.88 103 ALA A O 1
ATOM 809 N N . ASP A 1 104 ? 2.615 -3.576 24.154 1.00 78.81 104 ASP A N 1
ATOM 810 C CA . ASP A 1 104 ? 2.963 -4.964 23.824 1.00 78.81 104 ASP A CA 1
ATOM 811 C C . ASP A 1 104 ? 3.235 -5.148 22.320 1.00 78.81 104 ASP A C 1
ATOM 813 O O . ASP A 1 104 ? 4.194 -5.823 21.938 1.00 78.81 104 ASP A O 1
ATOM 817 N N . ILE A 1 105 ? 2.449 -4.502 21.453 1.00 78.88 105 ILE A N 1
ATOM 818 C CA . ILE A 1 105 ? 2.659 -4.468 19.995 1.00 78.88 105 ILE A CA 1
ATOM 819 C C . ILE A 1 105 ? 4.048 -3.903 19.688 1.00 78.88 105 ILE A C 1
ATOM 821 O O . ILE A 1 105 ? 4.880 -4.570 19.073 1.00 78.88 105 ILE A O 1
ATOM 825 N N . THR A 1 106 ? 4.345 -2.720 20.230 1.00 72.69 106 THR A N 1
ATOM 826 C CA . THR A 1 106 ? 5.636 -2.048 20.029 1.00 72.69 106 THR A CA 1
ATOM 827 C C . THR A 1 106 ? 6.808 -2.901 20.529 1.00 72.69 106 THR A C 1
ATOM 829 O O . THR A 1 106 ? 7.852 -2.979 19.883 1.00 72.69 106 THR A O 1
ATOM 832 N N . GLN A 1 107 ? 6.651 -3.560 21.680 1.00 69.19 107 GLN A N 1
ATOM 833 C CA . GLN A 1 107 ? 7.713 -4.352 22.299 1.00 69.19 107 GLN A CA 1
ATOM 834 C C . GLN A 1 107 ? 7.919 -5.719 21.634 1.00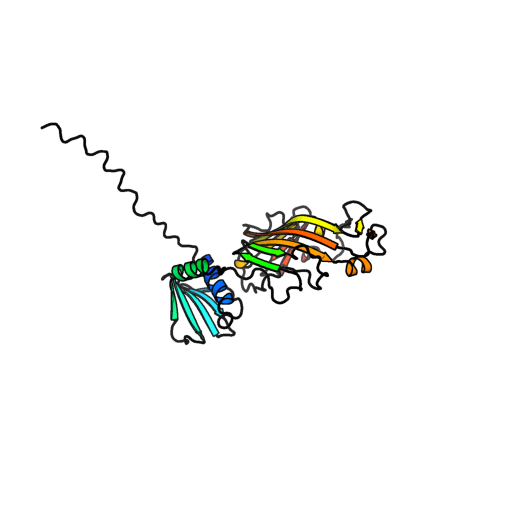 69.19 107 GLN A C 1
ATOM 836 O O . GLN A 1 107 ? 9.040 -6.231 21.623 1.00 69.19 107 GLN A O 1
ATOM 841 N N . SER A 1 108 ? 6.863 -6.309 21.076 1.00 64.44 108 SER A N 1
ATOM 842 C CA . SER A 1 108 ? 6.929 -7.585 20.355 1.00 64.44 108 SER A CA 1
ATOM 843 C C . SER A 1 108 ? 7.516 -7.455 18.946 1.00 64.44 108 SER A C 1
ATOM 845 O O . SER A 1 108 ? 7.777 -8.471 18.306 1.00 64.44 108 SER A O 1
ATOM 847 N N . GLY A 1 109 ? 7.741 -6.227 18.463 1.00 55.72 109 GLY A N 1
ATOM 848 C CA . GLY A 1 109 ? 8.131 -5.972 17.076 1.00 55.72 109 GLY A CA 1
ATOM 849 C C . GLY A 1 109 ? 7.020 -6.307 16.077 1.00 55.72 109 GLY A C 1
ATOM 850 O O . GLY A 1 109 ? 7.279 -6.339 14.877 1.00 55.72 109 GLY A O 1
ATOM 851 N N . GLY A 1 110 ? 5.800 -6.572 16.557 1.00 58.06 110 GLY A N 1
ATOM 852 C CA . GLY A 1 110 ? 4.627 -6.654 15.706 1.00 58.06 110 GLY A CA 1
ATOM 853 C C . GLY A 1 110 ? 4.262 -5.254 15.232 1.00 58.06 110 GLY A C 1
ATOM 854 O O . GLY A 1 110 ? 4.173 -4.329 16.032 1.00 58.06 110 GLY A O 1
ATOM 855 N N . ASP A 1 111 ? 4.043 -5.080 13.936 1.00 62.41 111 ASP A N 1
ATOM 856 C CA . ASP A 1 111 ? 3.330 -3.902 13.446 1.00 62.41 111 ASP A CA 1
ATOM 857 C C . ASP A 1 111 ? 1.804 -4.033 13.703 1.00 62.41 111 ASP A C 1
ATOM 859 O O . ASP A 1 111 ? 1.246 -5.125 13.824 1.00 62.41 111 ASP A O 1
ATOM 863 N N . GLY A 1 112 ? 1.118 -2.907 13.856 1.00 57.41 112 GLY A N 1
ATOM 864 C CA . GLY A 1 112 ? -0.345 -2.852 13.781 1.00 57.41 112 GLY A CA 1
ATOM 865 C C . GLY A 1 112 ? -0.823 -2.400 12.409 1.00 57.41 112 GLY A C 1
ATOM 866 O O . GLY A 1 112 ? -1.912 -1.862 12.265 1.00 57.41 112 GLY A O 1
ATOM 867 N N . SER A 1 113 ? 0.015 -2.520 11.389 1.00 59.06 113 SER A N 1
ATOM 868 C CA . SER A 1 113 ? -0.378 -2.147 10.038 1.00 59.06 113 SER A CA 1
ATOM 869 C C . SER A 1 113 ? -1.112 -3.312 9.385 1.00 59.06 113 SER A C 1
ATOM 871 O O . SER A 1 113 ? -0.738 -4.469 9.580 1.00 59.06 113 SER A O 1
ATOM 873 N N . ILE A 1 114 ? -2.135 -3.013 8.585 1.00 55.41 114 ILE A N 1
ATOM 874 C CA . ILE A 1 114 ? -2.628 -3.981 7.600 1.00 55.41 114 ILE A CA 1
ATOM 875 C C . ILE A 1 114 ? -1.437 -4.343 6.703 1.00 55.41 114 ILE A C 1
ATOM 877 O O . ILE A 1 114 ? -0.666 -3.437 6.352 1.00 55.41 114 ILE A O 1
ATOM 881 N N . PRO A 1 115 ? -1.234 -5.627 6.348 1.00 60.50 115 PRO A N 1
ATOM 882 C CA . PRO A 1 115 ? -0.338 -5.980 5.259 1.00 60.50 115 PRO A CA 1
ATOM 883 C C . PRO A 1 115 ? -0.706 -5.137 4.041 1.00 60.50 115 PRO A C 1
ATOM 885 O O . PRO A 1 115 ? -1.779 -5.301 3.471 1.00 60.50 115 PRO A O 1
ATOM 888 N N . ALA A 1 116 ? 0.150 -4.183 3.683 1.00 62.09 116 ALA A N 1
ATOM 889 C CA . ALA A 1 116 ? -0.220 -3.217 2.654 1.00 62.09 116 ALA A CA 1
ATOM 890 C C . ALA A 1 116 ? -0.198 -3.836 1.249 1.00 62.09 116 ALA A C 1
ATOM 892 O O . ALA A 1 116 ? -0.790 -3.295 0.322 1.00 62.09 116 ALA A O 1
ATOM 893 N N . CYS A 1 117 ? 0.475 -4.981 1.132 1.00 67.00 117 CYS A N 1
ATOM 894 C CA . CYS A 1 117 ? 0.487 -5.840 -0.034 1.00 67.00 117 CYS A CA 1
ATOM 895 C C . CYS A 1 117 ? -0.082 -7.203 0.359 1.00 67.00 117 CYS A C 1
ATOM 897 O O . CYS A 1 117 ? 0.306 -7.775 1.386 1.00 67.00 117 CYS A O 1
ATOM 899 N N . LYS A 1 118 ? -0.923 -7.771 -0.493 1.00 69.31 118 LYS A N 1
ATOM 900 C CA . LYS A 1 118 ? -1.245 -9.191 -0.479 1.00 69.31 118 LYS A CA 1
ATOM 901 C C . LYS A 1 118 ? 0.013 -9.980 -0.839 1.00 69.31 118 LYS A C 1
ATOM 903 O O . LYS A 1 118 ? 0.724 -9.653 -1.785 1.00 69.31 118 LYS A O 1
ATOM 908 N N . THR A 1 119 ? 0.321 -10.995 -0.037 1.00 69.12 119 THR A N 1
ATOM 909 C CA . THR A 1 119 ? 1.594 -11.737 -0.122 1.00 69.12 119 THR A CA 1
ATOM 910 C C . THR A 1 119 ? 1.412 -13.234 -0.371 1.00 69.12 119 THR A C 1
ATOM 912 O O . THR A 1 119 ? 2.388 -13.982 -0.401 1.00 69.12 119 THR A O 1
ATOM 915 N N . ASP A 1 120 ? 0.171 -13.676 -0.577 1.00 67.19 120 ASP A N 1
ATOM 916 C CA . ASP A 1 120 ? -0.176 -15.096 -0.679 1.00 67.19 120 ASP A CA 1
ATOM 917 C C . ASP A 1 120 ? 0.393 -15.761 -1.945 1.00 67.19 120 ASP A C 1
ATOM 919 O O . ASP A 1 120 ? 0.721 -16.947 -1.917 1.00 67.19 120 ASP A O 1
ATOM 923 N N . ASP A 1 121 ? 0.598 -14.980 -3.011 1.00 68.88 121 ASP A N 1
ATOM 924 C CA . ASP A 1 121 ? 1.039 -15.449 -4.330 1.00 68.88 121 ASP A CA 1
ATOM 925 C C . ASP A 1 121 ? 2.395 -14.855 -4.753 1.00 68.88 121 ASP A C 1
ATOM 927 O O . ASP A 1 121 ? 2.681 -14.688 -5.939 1.00 68.88 121 ASP A O 1
ATOM 931 N N . ILE A 1 122 ? 3.265 -14.531 -3.787 1.00 69.50 122 ILE A N 1
ATOM 932 C CA . ILE A 1 122 ? 4.577 -1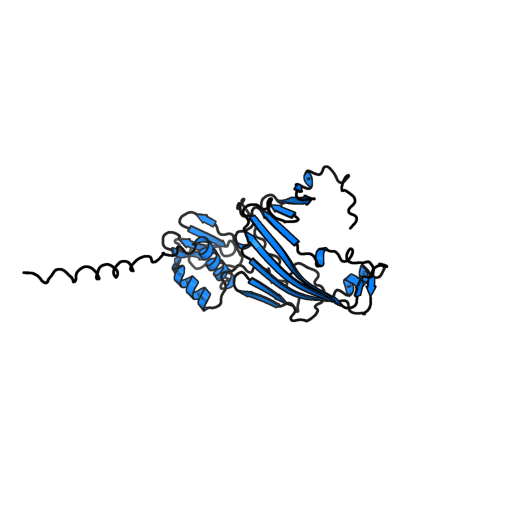3.945 -4.091 1.00 69.50 122 ILE A CA 1
ATOM 933 C C . ILE A 1 122 ? 5.406 -14.887 -4.987 1.00 69.50 122 ILE A C 1
ATOM 935 O O . ILE A 1 122 ? 5.715 -16.016 -4.581 1.00 69.50 122 ILE A O 1
ATOM 939 N N . PRO A 1 123 ? 5.874 -14.413 -6.158 1.00 73.56 123 PRO A N 1
ATOM 940 C CA . PRO A 1 123 ? 6.782 -15.176 -6.999 1.00 73.56 123 PRO A CA 1
ATOM 941 C C . PRO A 1 123 ? 8.090 -15.515 -6.274 1.00 73.56 123 PRO A C 1
ATOM 943 O O . PRO A 1 123 ? 8.671 -14.702 -5.548 1.00 73.56 123 PRO A O 1
ATOM 946 N N . ALA A 1 124 ? 8.600 -16.726 -6.502 1.00 81.88 124 ALA A N 1
ATOM 947 C CA . ALA A 1 124 ? 9.855 -17.162 -5.901 1.00 81.88 124 ALA A CA 1
ATOM 948 C C . ALA A 1 124 ? 11.008 -16.207 -6.265 1.00 81.88 124 ALA A C 1
ATOM 950 O O . ALA A 1 124 ? 11.248 -15.931 -7.437 1.00 81.88 124 ALA A O 1
ATOM 951 N N . GLY A 1 125 ? 11.748 -15.746 -5.252 1.00 83.06 125 GLY A N 1
ATOM 952 C CA . GLY A 1 125 ? 12.883 -14.829 -5.417 1.00 83.06 125 GLY A CA 1
ATOM 953 C C . GLY A 1 125 ? 12.607 -13.390 -4.979 1.00 83.06 125 GLY A C 1
ATOM 954 O O . GLY A 1 125 ? 13.560 -12.643 -4.768 1.00 83.06 125 GLY A O 1
ATOM 955 N N . PHE A 1 126 ? 11.344 -13.022 -4.754 1.00 84.12 126 PHE A N 1
ATOM 956 C CA . PHE A 1 126 ? 10.996 -11.755 -4.119 1.00 84.12 126 PHE A CA 1
ATOM 957 C C . PHE A 1 126 ? 11.051 -11.864 -2.591 1.00 84.12 126 PHE A C 1
ATOM 959 O O . PHE A 1 126 ? 10.722 -12.891 -1.995 1.00 84.12 126 PHE A O 1
ATOM 966 N N . VAL A 1 127 ? 11.457 -10.773 -1.949 1.00 84.00 127 VAL A N 1
ATOM 967 C CA . VAL A 1 127 ? 11.509 -10.616 -0.499 1.00 84.00 127 VAL A CA 1
ATOM 968 C C . VAL A 1 127 ? 10.735 -9.370 -0.109 1.00 84.00 127 VAL A C 1
ATOM 970 O O . VAL A 1 127 ? 11.026 -8.274 -0.584 1.00 84.00 127 VAL A O 1
ATOM 973 N N . TYR A 1 128 ? 9.778 -9.566 0.794 1.00 82.81 128 TYR A N 1
ATOM 974 C CA . TYR A 1 128 ? 8.893 -8.534 1.310 1.00 82.81 128 TYR A CA 1
ATOM 975 C C . TYR A 1 128 ? 9.204 -8.280 2.776 1.00 82.81 128 TYR A C 1
ATOM 977 O O . TYR A 1 128 ? 9.351 -9.210 3.571 1.00 82.81 128 TYR A O 1
ATOM 985 N N . THR A 1 129 ? 9.289 -7.009 3.142 1.00 78.75 129 THR A N 1
ATOM 986 C CA . THR A 1 129 ? 9.398 -6.584 4.538 1.00 78.75 129 THR A CA 1
ATOM 987 C C . THR A 1 129 ? 8.487 -5.396 4.767 1.00 78.75 129 THR A C 1
ATOM 989 O O . THR A 1 129 ? 8.418 -4.506 3.925 1.00 78.75 129 THR A O 1
ATOM 992 N N . GLN A 1 130 ? 7.809 -5.362 5.909 1.00 73.56 130 GLN A N 1
ATOM 993 C CA . GLN A 1 130 ? 6.983 -4.234 6.315 1.00 73.56 130 GLN A CA 1
ATOM 994 C C . GLN A 1 130 ? 7.398 -3.791 7.714 1.00 73.56 130 GLN A C 1
ATOM 996 O O . GLN A 1 130 ? 7.681 -4.610 8.587 1.00 73.56 130 GLN A O 1
ATOM 1001 N N . SER A 1 131 ? 7.491 -2.479 7.903 1.00 68.44 131 SER A N 1
ATOM 1002 C CA . SER A 1 131 ? 7.754 -1.850 9.191 1.00 68.44 131 SER A CA 1
ATOM 1003 C C . SER A 1 131 ? 6.835 -0.645 9.321 1.00 68.44 131 SER A C 1
ATOM 1005 O O . SER A 1 131 ? 7.129 0.432 8.795 1.00 68.44 131 SER A O 1
ATOM 1007 N N . GLY A 1 132 ? 5.706 -0.835 10.004 1.00 69.75 132 GLY A N 1
ATOM 1008 C CA . GLY A 1 132 ? 4.629 0.151 10.035 1.00 69.75 132 GLY A CA 1
ATOM 1009 C C . GLY A 1 132 ? 4.112 0.416 8.621 1.00 69.75 132 GLY A C 1
ATOM 1010 O O . GLY A 1 132 ? 3.773 -0.510 7.891 1.00 69.75 132 GLY A O 1
ATOM 1011 N N . ASN A 1 133 ? 4.127 1.680 8.208 1.00 74.69 133 ASN A N 1
ATOM 1012 C CA . ASN A 1 133 ? 3.574 2.111 6.924 1.00 74.69 133 ASN A CA 1
ATOM 1013 C C . ASN A 1 133 ? 4.622 2.130 5.801 1.00 74.69 133 ASN A C 1
ATOM 1015 O O . ASN A 1 133 ? 4.442 2.807 4.794 1.00 74.69 133 ASN A O 1
ATOM 1019 N N . THR A 1 134 ? 5.760 1.458 5.983 1.00 77.38 134 THR A N 1
ATOM 1020 C CA . THR A 1 134 ? 6.772 1.305 4.934 1.00 77.38 134 THR A CA 1
ATOM 1021 C C . THR A 1 134 ? 6.935 -0.162 4.578 1.00 77.38 134 THR A C 1
ATOM 1023 O O . THR A 1 134 ? 7.329 -0.963 5.426 1.00 77.38 134 THR A O 1
ATOM 1026 N N . VAL A 1 135 ? 6.673 -0.491 3.317 1.00 82.50 135 VAL A N 1
ATOM 1027 C CA . VAL A 1 135 ? 6.950 -1.791 2.712 1.00 82.50 135 VAL A CA 1
ATOM 1028 C C . VAL A 1 135 ? 8.206 -1.682 1.857 1.00 82.50 135 VAL A C 1
ATOM 1030 O O . VAL A 1 135 ? 8.392 -0.699 1.146 1.00 82.50 135 VAL A O 1
ATOM 1033 N N . ASN A 1 136 ? 9.073 -2.689 1.912 1.00 81.81 136 ASN A N 1
ATOM 1034 C CA . ASN A 1 136 ? 10.171 -2.850 0.967 1.00 81.81 136 ASN A CA 1
ATOM 1035 C C . ASN A 1 136 ? 10.040 -4.191 0.251 1.00 81.81 136 ASN A C 1
ATOM 1037 O O . ASN A 1 136 ? 9.893 -5.230 0.903 1.00 81.81 136 ASN A O 1
ATOM 1041 N N . ILE A 1 137 ? 10.141 -4.141 -1.073 1.00 88.25 137 ILE A N 1
ATOM 1042 C CA . ILE A 1 137 ? 10.072 -5.277 -1.987 1.00 88.25 137 ILE A CA 1
ATOM 1043 C C . ILE A 1 137 ? 11.400 -5.347 -2.734 1.00 88.25 137 ILE A C 1
ATOM 1045 O O . ILE A 1 137 ? 11.818 -4.366 -3.349 1.00 88.25 137 ILE A O 1
ATOM 1049 N N . THR A 1 138 ? 12.080 -6.489 -2.688 1.00 89.62 138 THR A N 1
ATOM 1050 C CA . THR A 1 138 ? 13.348 -6.655 -3.406 1.00 89.62 138 THR A CA 1
ATOM 1051 C C . THR A 1 138 ? 13.563 -8.062 -3.933 1.00 89.62 138 THR A C 1
ATOM 1053 O O . THR A 1 138 ? 13.109 -9.031 -3.331 1.00 89.62 138 THR A O 1
ATOM 1056 N N . THR A 1 139 ? 14.321 -8.191 -5.021 1.00 90.62 139 THR A N 1
ATOM 1057 C CA . THR A 1 139 ? 14.843 -9.481 -5.501 1.00 90.62 139 THR A CA 1
ATOM 1058 C C . THR A 1 139 ? 16.272 -9.768 -5.014 1.00 90.62 139 THR A C 1
ATOM 1060 O O . THR A 1 139 ? 16.930 -10.694 -5.491 1.00 90.62 139 THR A O 1
ATOM 1063 N N . ASN A 1 140 ? 16.795 -8.966 -4.072 1.00 89.94 140 ASN A N 1
ATOM 1064 C CA . ASN A 1 140 ? 18.174 -9.034 -3.564 1.00 89.94 140 ASN A CA 1
ATOM 1065 C C . ASN A 1 140 ? 19.241 -9.014 -4.675 1.00 89.94 140 ASN A C 1
ATOM 1067 O O . ASN A 1 140 ? 20.278 -9.676 -4.577 1.00 89.94 140 ASN A O 1
ATOM 1071 N N . GLY A 1 141 ? 18.974 -8.274 -5.755 1.00 86.00 141 GLY A N 1
ATOM 1072 C CA . GLY A 1 141 ? 19.869 -8.156 -6.906 1.00 86.00 141 GLY A CA 1
ATOM 1073 C C . GLY A 1 141 ? 19.880 -9.368 -7.842 1.00 86.00 141 GLY A C 1
ATOM 1074 O O . GLY A 1 141 ? 20.705 -9.411 -8.753 1.00 86.00 141 GLY A O 1
ATOM 1075 N N . GLN A 1 142 ? 18.998 -10.354 -7.648 1.00 90.94 142 GLN A N 1
ATOM 1076 C CA . GLN A 1 142 ? 18.790 -11.423 -8.625 1.00 90.94 142 GLN A CA 1
ATOM 1077 C C . GLN A 1 142 ? 17.734 -11.005 -9.649 1.00 90.94 142 GLN A C 1
ATOM 1079 O O . GLN A 1 142 ? 16.721 -10.415 -9.282 1.00 90.94 142 GLN A O 1
ATOM 1084 N N . CYS A 1 143 ? 17.954 -11.324 -10.924 1.00 92.50 143 CYS A N 1
ATOM 1085 C CA . CYS A 1 143 ? 16.938 -11.132 -11.953 1.00 92.50 143 CYS A CA 1
ATOM 1086 C C . CYS A 1 143 ? 16.028 -12.360 -11.982 1.00 92.50 143 CYS A C 1
ATOM 1088 O O . CYS A 1 143 ? 16.492 -13.481 -12.208 1.00 92.50 143 CYS A O 1
ATOM 1090 N N . ILE A 1 144 ? 14.756 -12.144 -11.662 1.00 90.56 144 ILE A N 1
ATOM 1091 C CA . ILE A 1 144 ? 13.732 -13.186 -11.570 1.00 90.56 144 ILE A CA 1
ATOM 1092 C C . ILE A 1 144 ? 12.933 -13.185 -12.868 1.00 90.56 144 ILE A C 1
ATOM 1094 O O . ILE A 1 144 ? 12.650 -12.116 -13.398 1.00 90.56 144 ILE A O 1
ATOM 1098 N N . LYS A 1 145 ? 12.559 -14.361 -13.385 1.00 88.81 145 LYS A N 1
ATOM 1099 C CA . LYS A 1 145 ? 11.667 -14.440 -14.551 1.00 88.81 145 LYS A CA 1
ATOM 1100 C C . LYS A 1 145 ? 10.406 -13.622 -14.311 1.00 88.81 145 LYS A C 1
ATOM 1102 O O . LYS A 1 145 ? 9.852 -13.705 -13.212 1.00 88.81 145 LYS A O 1
ATOM 1107 N N . LEU A 1 146 ? 9.974 -12.877 -15.327 1.00 82.81 146 LEU A N 1
ATOM 1108 C CA . LEU A 1 146 ? 8.763 -12.077 -15.247 1.00 82.81 146 LEU A CA 1
ATOM 1109 C C . LEU A 1 146 ? 7.587 -12.958 -14.777 1.00 82.81 146 LEU A C 1
ATOM 1111 O O . LEU A 1 146 ? 7.276 -13.969 -15.417 1.00 82.81 146 LEU A O 1
ATOM 1115 N N . PRO A 1 147 ? 6.978 -12.651 -13.620 1.00 76.56 147 PRO A N 1
ATOM 1116 C CA . PRO A 1 147 ? 5.781 -13.350 -13.185 1.00 76.56 147 PRO A CA 1
ATOM 1117 C C . PRO A 1 147 ? 4.591 -12.989 -14.087 1.00 76.56 147 PRO A C 1
ATOM 1119 O O . PRO A 1 147 ? 4.579 -11.914 -14.684 1.00 76.56 147 PRO A O 1
ATOM 1122 N N . PRO A 1 148 ? 3.574 -13.865 -14.174 1.00 72.12 148 PRO A N 1
ATOM 1123 C CA . PRO A 1 148 ? 2.376 -13.591 -14.967 1.00 72.12 148 PRO A CA 1
ATOM 1124 C C . PRO A 1 148 ? 1.608 -12.358 -14.468 1.00 72.12 148 PRO A C 1
ATOM 1126 O O . PRO A 1 148 ? 1.016 -11.650 -15.278 1.00 72.12 148 PRO A O 1
ATOM 1129 N N . ASP A 1 149 ? 1.657 -12.089 -13.160 1.00 69.25 149 ASP A N 1
ATOM 1130 C CA . ASP A 1 149 ? 1.068 -10.907 -12.537 1.00 69.25 149 ASP A CA 1
ATOM 1131 C C . ASP A 1 149 ? 2.154 -9.865 -12.256 1.00 69.25 149 ASP A C 1
ATOM 1133 O O . ASP A 1 149 ? 3.157 -10.147 -11.598 1.00 69.25 149 ASP A O 1
ATOM 1137 N N . THR A 1 150 ? 1.954 -8.645 -12.753 1.00 67.06 150 THR A N 1
ATOM 1138 C CA . THR A 1 150 ? 2.913 -7.536 -12.612 1.00 67.06 150 THR A CA 1
ATOM 1139 C C . THR A 1 150 ? 2.589 -6.594 -11.454 1.00 67.06 150 THR A C 1
ATOM 1141 O O . THR A 1 150 ? 3.299 -5.608 -11.257 1.00 67.06 150 THR A O 1
ATOM 1144 N N . ASP A 1 151 ? 1.518 -6.860 -10.701 1.00 69.44 151 ASP A N 1
ATOM 1145 C CA . ASP A 1 151 ? 1.226 -6.131 -9.469 1.00 69.44 151 ASP A CA 1
ATOM 1146 C C . ASP A 1 151 ? 1.980 -6.771 -8.300 1.00 69.44 151 ASP A C 1
ATOM 1148 O O . ASP A 1 151 ? 1.589 -7.794 -7.739 1.00 69.44 151 ASP A O 1
ATOM 1152 N N . PHE A 1 152 ? 3.110 -6.168 -7.945 1.00 72.88 152 PHE A N 1
ATOM 1153 C CA . PHE A 1 152 ? 3.953 -6.659 -6.859 1.00 72.88 152 PHE A CA 1
ATOM 1154 C C . PHE A 1 152 ? 3.423 -6.272 -5.478 1.00 72.88 152 PHE A C 1
ATOM 1156 O O . PHE A 1 152 ? 3.983 -6.723 -4.481 1.00 72.88 152 PHE A O 1
ATOM 1163 N N . CYS A 1 153 ? 2.398 -5.425 -5.391 1.00 71.00 153 CYS A N 1
ATOM 1164 C CA . CYS A 1 153 ? 1.804 -5.001 -4.134 1.00 71.00 153 CYS A CA 1
ATOM 1165 C C . CYS A 1 153 ? 0.309 -4.740 -4.317 1.00 71.00 153 CYS A C 1
ATOM 1167 O O . CYS A 1 153 ? -0.161 -3.612 -4.159 1.00 71.00 153 CYS A O 1
ATOM 1169 N N . GLU A 1 154 ? -0.432 -5.806 -4.619 1.00 68.00 154 GLU A N 1
ATOM 1170 C CA . GLU A 1 154 ? -1.888 -5.742 -4.669 1.00 68.00 154 GLU A CA 1
ATOM 1171 C C . GLU A 1 154 ? -2.394 -5.366 -3.271 1.00 68.00 154 GLU A C 1
ATOM 1173 O O . GLU A 1 154 ? -2.154 -6.088 -2.296 1.00 68.00 154 GLU A O 1
ATOM 1178 N N . ALA A 1 155 ? -3.052 -4.215 -3.146 1.00 64.56 155 ALA A N 1
ATOM 1179 C CA . ALA A 1 155 ? -3.683 -3.843 -1.887 1.00 64.56 155 ALA A CA 1
ATOM 1180 C C . ALA A 1 155 ? -4.781 -4.872 -1.558 1.00 64.56 155 ALA A C 1
ATOM 1182 O O . ALA A 1 155 ? -5.491 -5.303 -2.470 1.00 64.56 155 ALA A O 1
ATOM 1183 N N . PRO A 1 156 ? -4.959 -5.270 -0.286 1.00 60.31 156 PRO A N 1
ATOM 1184 C CA . PRO A 1 156 ? -6.089 -6.105 0.102 1.00 60.31 156 PRO A CA 1
ATOM 1185 C C . PRO A 1 156 ? -7.400 -5.492 -0.404 1.00 60.31 156 PRO A C 1
ATOM 1187 O O . PRO A 1 156 ? -7.635 -4.296 -0.232 1.00 60.31 156 PRO A O 1
ATOM 1190 N N . GLU A 1 157 ? -8.232 -6.301 -1.059 1.00 56.12 157 GLU A N 1
ATOM 1191 C CA . GLU A 1 157 ? -9.511 -5.845 -1.597 1.00 56.12 157 GLU A CA 1
ATOM 1192 C C . GLU A 1 157 ? -10.427 -5.429 -0.436 1.00 56.12 157 GLU A C 1
ATOM 1194 O O . GLU A 1 157 ? -10.938 -6.261 0.317 1.00 56.12 157 GLU A O 1
ATOM 1199 N N . GLU A 1 158 ? -10.601 -4.121 -0.265 1.00 57.59 158 GLU A N 1
ATOM 1200 C CA . GLU A 1 158 ? -11.493 -3.541 0.731 1.00 57.59 158 GLU A CA 1
ATOM 1201 C C . GLU A 1 158 ? -12.723 -2.961 0.030 1.00 57.59 158 GLU A C 1
ATOM 1203 O O . GLU A 1 158 ? -12.663 -1.925 -0.633 1.00 57.59 158 GLU A O 1
ATOM 1208 N N . GLU A 1 159 ? -13.868 -3.634 0.176 1.00 55.88 159 GLU A N 1
ATOM 1209 C CA . GLU A 1 159 ? -15.137 -3.124 -0.338 1.00 55.88 159 GLU A CA 1
ATOM 1210 C C . GLU A 1 159 ? -15.555 -1.856 0.423 1.00 55.88 159 GLU A C 1
ATOM 1212 O O . GLU A 1 159 ? -15.929 -1.884 1.601 1.00 55.88 159 GLU A O 1
ATOM 1217 N N . VAL A 1 160 ? -15.554 -0.720 -0.275 1.00 62.16 160 VAL A N 1
ATOM 1218 C CA . VAL A 1 160 ? -16.032 0.550 0.273 1.00 62.16 160 VAL A CA 1
ATOM 1219 C C . VAL A 1 160 ? -17.566 0.578 0.231 1.00 62.16 160 VAL A C 1
ATOM 1221 O O . VAL A 1 160 ? -18.185 1.056 -0.716 1.00 62.16 160 VAL A O 1
ATOM 1224 N N . ALA A 1 161 ? -18.213 0.069 1.283 1.00 67.12 161 ALA A N 1
ATOM 1225 C CA . ALA A 1 161 ? -19.678 -0.036 1.357 1.00 67.12 161 ALA A CA 1
ATOM 1226 C C . ALA A 1 161 ? -20.428 1.320 1.417 1.00 67.12 161 ALA A C 1
ATOM 1228 O O . ALA A 1 161 ? -21.653 1.364 1.265 1.00 67.12 161 ALA A O 1
ATOM 1229 N N . ALA A 1 162 ? -19.725 2.429 1.673 1.00 74.25 162 ALA A N 1
ATOM 1230 C CA . ALA A 1 162 ? -20.276 3.783 1.764 1.00 74.25 162 ALA A CA 1
ATOM 1231 C C . ALA A 1 162 ? -19.194 4.840 1.462 1.00 74.25 162 ALA A C 1
ATOM 1233 O O . ALA A 1 162 ? -18.026 4.588 1.752 1.00 74.25 162 ALA A O 1
ATOM 1234 N N . PRO A 1 163 ? -19.548 6.037 0.952 1.00 81.31 163 PRO A N 1
ATOM 1235 C CA . PRO A 1 163 ? -18.564 7.064 0.617 1.00 81.31 163 PRO A CA 1
ATOM 1236 C C . PRO A 1 163 ? -17.792 7.509 1.865 1.00 81.31 163 PRO A C 1
ATOM 1238 O O . PRO A 1 163 ? -18.384 7.993 2.833 1.00 81.31 163 PRO A O 1
ATOM 1241 N N . THR A 1 164 ? -16.467 7.354 1.839 1.00 79.19 164 THR A N 1
ATOM 1242 C CA . THR A 1 164 ? -15.600 7.688 2.980 1.00 79.19 164 THR A CA 1
ATOM 1243 C C . THR A 1 164 ? -15.246 9.173 3.029 1.00 79.19 164 THR A C 1
ATOM 1245 O O . THR A 1 164 ? -14.897 9.688 4.091 1.00 79.19 164 THR A O 1
ATOM 1248 N N . GLY A 1 165 ? -15.314 9.876 1.891 1.00 85.25 165 GLY A N 1
ATOM 1249 C CA . GLY A 1 165 ? -14.822 11.249 1.755 1.00 85.25 165 GLY A CA 1
ATOM 1250 C C . GLY A 1 165 ? -13.297 11.377 1.863 1.00 85.25 165 GLY A C 1
ATOM 1251 O O . GLY A 1 165 ? -12.784 12.490 1.967 1.00 85.25 165 GLY A O 1
ATOM 1252 N N . ILE A 1 166 ? -12.564 10.261 1.857 1.00 83.94 166 ILE A N 1
ATOM 1253 C CA . ILE A 1 166 ? -11.101 10.236 1.918 1.00 83.94 166 ILE A CA 1
ATOM 1254 C C . ILE A 1 166 ? -10.555 10.272 0.493 1.00 83.94 166 ILE A C 1
ATOM 1256 O O . ILE A 1 166 ? -10.976 9.489 -0.354 1.00 83.94 166 ILE A O 1
ATOM 1260 N N . SER A 1 167 ? -9.616 11.180 0.234 1.00 91.12 167 SER A N 1
ATOM 1261 C CA . SER A 1 167 ? -8.881 11.247 -1.030 1.00 91.12 167 SER A CA 1
ATOM 1262 C C . SER A 1 167 ? -7.417 10.894 -0.793 1.00 91.12 167 SER A C 1
ATOM 1264 O O . SER A 1 167 ? -6.790 11.449 0.115 1.00 91.12 167 SER A O 1
ATOM 1266 N N . ILE A 1 168 ? -6.879 9.974 -1.589 1.00 88.38 168 ILE A N 1
ATOM 1267 C CA . ILE A 1 168 ? -5.501 9.487 -1.485 1.00 88.38 168 ILE A CA 1
ATOM 1268 C C . ILE A 1 168 ? -4.798 9.691 -2.818 1.00 88.38 168 ILE A C 1
ATOM 1270 O O . ILE A 1 168 ? -5.219 9.145 -3.833 1.00 88.38 168 ILE A O 1
ATOM 1274 N N . LEU A 1 169 ? -3.713 10.459 -2.803 1.00 91.44 169 LEU A N 1
ATOM 1275 C CA . LEU A 1 169 ? -2.799 10.602 -3.925 1.00 91.44 169 LEU A CA 1
ATOM 1276 C C . LEU A 1 169 ? -1.697 9.552 -3.794 1.00 91.44 169 LEU A C 1
ATOM 1278 O O . LEU A 1 169 ? -0.972 9.537 -2.804 1.00 91.44 169 LEU A O 1
ATOM 1282 N N . THR A 1 170 ? -1.578 8.699 -4.801 1.00 88.25 170 THR A N 1
ATOM 1283 C CA . THR A 1 170 ? -0.483 7.746 -4.968 1.00 88.25 170 THR A CA 1
ATOM 1284 C C . THR A 1 170 ? 0.533 8.339 -5.933 1.00 88.25 170 THR A C 1
ATOM 1286 O O . THR A 1 170 ? 0.216 8.527 -7.105 1.00 88.25 170 THR A O 1
ATOM 1289 N N . THR A 1 171 ? 1.744 8.633 -5.474 1.00 88.56 171 THR A N 1
ATOM 1290 C CA . THR A 1 171 ? 2.858 9.071 -6.327 1.00 88.56 171 THR A CA 1
ATOM 1291 C C . THR A 1 171 ? 3.869 7.950 -6.474 1.00 88.56 171 THR A C 1
ATOM 1293 O O . THR A 1 171 ? 4.218 7.315 -5.484 1.00 88.56 171 THR A O 1
ATOM 1296 N N . VAL A 1 172 ? 4.382 7.736 -7.679 1.00 87.31 172 VAL A N 1
ATOM 1297 C CA . VAL A 1 172 ? 5.454 6.780 -7.965 1.00 87.31 172 VAL A CA 1
ATOM 1298 C C . VAL A 1 172 ? 6.656 7.556 -8.478 1.00 87.31 172 VAL A C 1
ATOM 1300 O O . VAL A 1 172 ? 6.599 8.160 -9.547 1.00 87.31 172 VAL A O 1
ATOM 1303 N N . ASP A 1 173 ? 7.745 7.518 -7.719 1.00 88.56 173 ASP A N 1
ATOM 1304 C CA . ASP A 1 173 ? 9.035 8.079 -8.096 1.00 88.56 173 ASP A CA 1
ATOM 1305 C C . ASP A 1 173 ? 9.940 6.974 -8.645 1.00 88.56 173 ASP A C 1
ATOM 1307 O O . ASP A 1 173 ? 10.246 6.008 -7.939 1.00 88.56 173 ASP A O 1
ATOM 1311 N N . VAL A 1 174 ? 10.407 7.119 -9.887 1.00 86.88 174 VAL A N 1
ATOM 1312 C CA . VAL A 1 174 ? 11.376 6.198 -10.494 1.00 86.88 174 VAL A CA 1
ATOM 1313 C C . VAL A 1 174 ? 12.784 6.701 -10.190 1.00 86.88 174 VAL A C 1
ATOM 1315 O O . VAL A 1 174 ? 13.250 7.697 -10.738 1.00 86.88 174 VAL A O 1
ATOM 1318 N N . LEU A 1 175 ? 13.481 6.008 -9.291 1.00 88.44 175 LEU A N 1
ATOM 1319 C CA . LEU A 1 175 ? 14.843 6.353 -8.875 1.00 88.44 175 LEU A CA 1
ATOM 1320 C C . LEU A 1 175 ? 15.887 5.771 -9.829 1.00 88.44 175 LEU A C 1
ATOM 1322 O O . LEU A 1 175 ? 16.940 6.371 -10.054 1.00 88.44 175 LEU A O 1
ATOM 1326 N N . LYS A 1 176 ? 15.597 4.589 -10.378 1.00 87.31 176 LYS A N 1
ATOM 1327 C CA . LYS A 1 176 ? 16.486 3.853 -11.272 1.00 87.31 176 LYS A CA 1
ATOM 1328 C C . LYS A 1 176 ? 15.674 3.014 -12.257 1.00 87.31 176 LYS A C 1
ATOM 1330 O O . LYS A 1 176 ? 14.706 2.375 -11.859 1.00 87.31 176 LYS A O 1
ATOM 1335 N N . SER A 1 177 ? 16.102 2.984 -13.517 1.00 87.06 177 SER A N 1
ATOM 1336 C CA . SER A 1 177 ? 15.572 2.098 -14.559 1.00 87.06 177 SER A CA 1
ATOM 1337 C C . SER A 1 177 ? 16.714 1.750 -15.515 1.00 87.06 177 SER A C 1
ATOM 1339 O O . SER A 1 177 ? 17.279 2.634 -16.158 1.00 87.06 177 SER A O 1
ATOM 1341 N N . GLU A 1 178 ? 17.120 0.482 -15.549 1.00 87.31 178 GLU A N 1
ATOM 1342 C CA . GLU A 1 178 ? 18.260 0.000 -16.334 1.00 87.31 178 GLU A CA 1
ATOM 1343 C C . GLU A 1 178 ? 17.886 -1.240 -17.139 1.00 87.31 178 GLU A C 1
ATOM 1345 O O . GLU A 1 178 ? 17.341 -2.204 -16.603 1.00 87.31 178 GLU A O 1
ATOM 1350 N N . TRP A 1 179 ? 18.242 -1.223 -18.421 1.00 86.75 179 TRP A N 1
ATOM 1351 C CA . TRP A 1 179 ? 18.060 -2.343 -19.336 1.00 86.75 179 TRP A CA 1
ATOM 1352 C C . TRP A 1 179 ? 19.398 -3.027 -19.620 1.00 86.75 179 TRP A C 1
ATOM 1354 O O . TRP A 1 179 ? 20.399 -2.366 -19.903 1.00 86.75 179 TRP A O 1
ATOM 1364 N N . GLY A 1 180 ? 19.405 -4.357 -19.561 1.00 88.75 180 GLY A N 1
ATOM 1365 C CA . GLY A 1 180 ? 20.512 -5.219 -19.971 1.00 88.75 180 GLY A CA 1
ATOM 1366 C C . GLY A 1 180 ? 20.136 -6.025 -21.212 1.00 88.75 180 GLY A C 1
ATOM 1367 O O . GLY A 1 180 ? 18.976 -6.382 -21.386 1.00 88.75 180 GLY A O 1
ATOM 1368 N N . GLY A 1 181 ? 21.102 -6.294 -22.092 1.00 86.50 181 GLY A N 1
ATOM 1369 C CA . GLY A 1 181 ? 20.907 -7.164 -23.261 1.00 86.50 181 GLY A CA 1
ATOM 1370 C C . GLY A 1 181 ? 20.121 -6.560 -24.430 1.00 86.50 181 GLY A C 1
ATOM 1371 O O . GLY A 1 181 ? 20.012 -7.191 -25.481 1.00 86.50 181 GLY A O 1
ATOM 1372 N N . VAL A 1 182 ? 19.655 -5.312 -24.327 1.00 83.75 182 VAL A N 1
ATOM 1373 C CA . VAL A 1 182 ? 18.913 -4.608 -25.385 1.00 83.75 182 VAL A CA 1
ATOM 1374 C C . VAL A 1 182 ? 19.329 -3.139 -25.483 1.00 83.75 182 VAL A C 1
ATOM 1376 O O . VAL A 1 182 ? 19.660 -2.496 -24.489 1.00 83.75 182 VAL A O 1
ATOM 1379 N N . THR A 1 183 ? 19.322 -2.602 -26.700 1.00 79.12 183 THR A N 1
ATOM 1380 C CA . THR A 1 183 ? 19.535 -1.181 -26.989 1.00 79.12 183 THR A CA 1
ATOM 1381 C C . THR A 1 183 ? 18.404 -0.650 -27.858 1.00 79.12 183 THR A C 1
ATOM 1383 O O . THR A 1 183 ? 18.053 -1.266 -28.865 1.00 79.12 183 THR A O 1
ATOM 1386 N N . PHE A 1 184 ? 17.878 0.518 -27.501 1.00 75.50 184 PHE A N 1
ATOM 1387 C CA . PHE A 1 184 ? 16.810 1.202 -28.227 1.00 75.50 184 PHE A CA 1
ATOM 1388 C C . PHE A 1 184 ? 17.430 2.301 -29.102 1.00 75.50 184 PHE A C 1
ATOM 1390 O O . PHE A 1 184 ? 18.010 3.260 -28.594 1.00 75.50 184 PHE A O 1
ATOM 1397 N N . ASN A 1 185 ? 17.365 2.142 -30.425 1.00 66.25 185 ASN A N 1
ATOM 1398 C CA . ASN A 1 185 ? 18.100 2.984 -31.378 1.00 66.25 185 ASN A CA 1
ATOM 1399 C C . ASN A 1 185 ? 17.343 4.256 -31.792 1.00 66.25 185 ASN A C 1
ATOM 1401 O O . ASN A 1 185 ? 17.956 5.191 -32.308 1.00 66.25 185 ASN A O 1
ATOM 1405 N N . ASN A 1 186 ? 16.031 4.323 -31.549 1.00 56.06 186 ASN A N 1
ATOM 1406 C CA . ASN A 1 186 ? 15.175 5.436 -31.966 1.00 56.06 186 ASN A CA 1
ATOM 1407 C C . ASN A 1 186 ? 14.790 6.357 -30.797 1.00 56.06 186 ASN A C 1
ATOM 1409 O O . ASN A 1 186 ? 13.611 6.545 -30.531 1.00 56.06 186 ASN A O 1
ATOM 1413 N N . GLY A 1 187 ? 15.780 6.973 -30.140 1.00 46.28 187 GLY A N 1
ATOM 1414 C CA . GLY A 1 187 ? 15.580 8.108 -29.225 1.00 46.28 187 GLY A CA 1
ATOM 1415 C C . GLY A 1 187 ? 14.685 7.849 -27.993 1.00 46.28 187 GLY A C 1
ATOM 1416 O O . GLY A 1 187 ? 14.111 6.778 -27.833 1.00 46.28 187 GLY A O 1
ATOM 1417 N N . PRO A 1 188 ? 14.566 8.828 -27.081 1.00 38.50 188 PRO A N 1
ATOM 1418 C CA . PRO A 1 188 ? 13.960 8.635 -25.760 1.00 38.50 188 PRO A CA 1
ATOM 1419 C C . PRO A 1 188 ? 12.417 8.641 -25.761 1.00 38.50 188 PRO A C 1
ATOM 1421 O O . PRO A 1 188 ? 11.835 8.977 -24.745 1.00 38.50 188 PRO A O 1
ATOM 1424 N N . GLY A 1 189 ? 11.759 8.325 -26.883 1.00 42.38 189 GLY A N 1
ATOM 1425 C CA . GLY A 1 189 ? 10.296 8.430 -27.017 1.00 42.38 189 GLY A CA 1
ATOM 1426 C C . GLY A 1 189 ? 9.532 7.112 -27.160 1.00 42.38 189 GLY A C 1
ATOM 1427 O O . GLY A 1 189 ? 8.315 7.150 -27.178 1.00 42.38 189 GLY A O 1
ATOM 1428 N N . ASN A 1 190 ? 10.206 5.960 -27.291 1.00 45.00 190 ASN A N 1
ATOM 1429 C CA . ASN A 1 190 ? 9.530 4.678 -27.573 1.00 45.00 190 ASN A CA 1
ATOM 1430 C C . ASN A 1 190 ? 10.004 3.482 -26.728 1.00 45.00 190 ASN A C 1
ATOM 1432 O O . ASN A 1 190 ? 9.617 2.348 -26.994 1.00 45.00 190 ASN A O 1
ATOM 1436 N N . ILE A 1 191 ? 10.784 3.707 -25.667 1.00 48.09 191 ILE A N 1
ATOM 1437 C CA . ILE A 1 191 ? 10.546 2.889 -24.465 1.00 48.09 191 ILE A CA 1
ATOM 1438 C C . ILE A 1 191 ? 9.172 3.362 -23.986 1.00 48.09 191 ILE A C 1
ATOM 1440 O O . ILE A 1 191 ? 8.959 4.574 -24.060 1.00 48.09 191 ILE A O 1
ATOM 1444 N N . PRO A 1 192 ? 8.226 2.512 -23.546 1.00 45.56 192 PRO A N 1
ATOM 1445 C CA . PRO A 1 192 ? 7.013 3.043 -22.948 1.00 45.56 192 PRO A CA 1
ATOM 1446 C C . PRO A 1 192 ? 7.460 3.986 -21.830 1.00 45.56 192 PRO A C 1
ATOM 1448 O O . PRO A 1 192 ? 8.010 3.533 -20.826 1.00 45.56 192 PRO A O 1
ATOM 1451 N N . ASP A 1 193 ? 7.276 5.296 -22.024 1.00 43.47 193 ASP A N 1
ATOM 1452 C CA . ASP A 1 193 ? 7.560 6.342 -21.030 1.00 43.47 193 ASP A CA 1
ATOM 1453 C C . ASP A 1 193 ? 6.894 5.998 -19.681 1.00 43.47 193 ASP A C 1
ATOM 1455 O O . ASP A 1 193 ? 7.324 6.433 -18.613 1.00 43.47 193 ASP A O 1
ATOM 1459 N N . SER A 1 194 ? 5.892 5.114 -19.743 1.00 44.47 194 SER A N 1
ATOM 1460 C CA . SER A 1 194 ? 5.274 4.336 -18.674 1.00 44.47 194 SER A CA 1
ATOM 1461 C C . SER A 1 194 ? 6.237 3.686 -17.667 1.00 44.47 194 SER A C 1
ATOM 1463 O O . SER A 1 194 ? 5.817 3.461 -16.539 1.00 44.47 194 SER A O 1
ATOM 1465 N N . PHE A 1 195 ? 7.495 3.385 -18.021 1.00 48.16 195 PHE A N 1
ATOM 1466 C CA . PHE A 1 195 ? 8.459 2.710 -17.130 1.00 48.16 195 PHE A CA 1
ATOM 1467 C C . PHE A 1 195 ? 9.584 3.608 -16.593 1.00 48.16 195 PHE A C 1
ATOM 1469 O O . PHE A 1 195 ? 10.432 3.140 -15.826 1.00 48.16 195 PHE A O 1
ATOM 1476 N N . SER A 1 196 ? 9.642 4.874 -17.008 1.00 54.34 196 SER A N 1
ATOM 1477 C CA . SER A 1 196 ? 10.743 5.785 -16.654 1.00 54.34 196 SER A CA 1
ATOM 1478 C C . SER A 1 196 ? 10.301 7.148 -16.131 1.00 54.34 196 SER A C 1
ATOM 1480 O O . SER A 1 196 ? 11.134 7.877 -15.593 1.00 54.34 196 SER A O 1
ATOM 1482 N N . GLY A 1 197 ? 9.022 7.500 -16.267 1.00 67.50 197 GLY A N 1
ATOM 1483 C CA . GLY A 1 197 ? 8.465 8.730 -15.715 1.00 67.50 197 GLY A CA 1
ATOM 1484 C C . GLY A 1 197 ? 7.932 8.553 -14.296 1.00 67.50 197 GLY A C 1
ATOM 1485 O O . GLY A 1 197 ? 7.318 7.535 -13.975 1.00 67.50 197 GLY A O 1
ATOM 1486 N N . ASN A 1 198 ? 8.107 9.579 -13.461 1.00 81.56 198 ASN A N 1
ATOM 1487 C CA . ASN A 1 198 ? 7.323 9.678 -12.235 1.00 81.56 198 ASN A CA 1
ATOM 1488 C C . ASN A 1 198 ? 5.851 9.853 -12.617 1.00 81.56 198 ASN A C 1
ATOM 1490 O O . ASN A 1 198 ? 5.527 10.602 -13.540 1.00 81.56 198 ASN A O 1
ATOM 1494 N N . THR A 1 199 ? 4.963 9.178 -11.901 1.00 83.56 199 THR A N 1
ATOM 1495 C CA . THR A 1 199 ? 3.521 9.250 -12.146 1.00 83.56 199 THR A CA 1
ATOM 1496 C C . THR A 1 199 ? 2.770 9.499 -10.849 1.00 83.56 199 THR A C 1
ATOM 1498 O O . THR A 1 199 ? 3.288 9.261 -9.758 1.00 83.56 199 THR A O 1
ATOM 1501 N N . ALA A 1 200 ? 1.544 9.994 -10.963 1.00 88.25 200 ALA A N 1
ATOM 1502 C CA . ALA A 1 200 ? 0.656 10.174 -9.832 1.00 88.25 200 ALA A CA 1
ATOM 1503 C C . ALA A 1 200 ? -0.771 9.783 -10.215 1.00 88.25 200 ALA A C 1
ATOM 1505 O O . ALA A 1 200 ? -1.277 10.209 -11.248 1.00 88.25 200 ALA A O 1
ATOM 1506 N N . VAL A 1 201 ? -1.445 9.005 -9.376 1.00 88.94 201 VAL A N 1
ATOM 1507 C CA . VAL A 1 201 ? -2.864 8.650 -9.522 1.00 88.94 201 VAL A CA 1
ATOM 1508 C C . VAL A 1 201 ? -3.583 8.966 -8.221 1.00 88.94 201 VAL A C 1
ATOM 1510 O O . VAL A 1 201 ? -2.983 8.874 -7.155 1.00 88.94 201 VAL A O 1
ATOM 1513 N N . CYS A 1 202 ? -4.848 9.367 -8.274 1.00 90.75 202 CYS A N 1
ATOM 1514 C CA . CYS A 1 202 ? -5.597 9.713 -7.066 1.00 90.75 202 CYS A CA 1
ATOM 1515 C C . CYS A 1 202 ? -6.866 8.874 -6.936 1.00 90.75 202 CYS A C 1
ATOM 1517 O O . CYS A 1 202 ? -7.538 8.603 -7.927 1.00 90.75 202 CYS A O 1
ATOM 1519 N N . VAL A 1 203 ? -7.206 8.480 -5.712 1.00 88.00 203 VAL A N 1
ATOM 1520 C CA . VAL A 1 203 ? -8.423 7.729 -5.402 1.00 88.00 203 VAL A CA 1
ATOM 1521 C C . VAL A 1 203 ? -9.297 8.545 -4.457 1.00 88.00 203 VAL A C 1
ATOM 1523 O O . VAL A 1 203 ? -8.833 8.981 -3.406 1.00 88.00 203 VAL A O 1
ATOM 1526 N N . ILE A 1 204 ? -10.560 8.751 -4.824 1.00 88.75 204 ILE A N 1
ATOM 1527 C CA . ILE A 1 204 ? -11.608 9.353 -3.992 1.00 88.75 204 ILE A CA 1
ATOM 1528 C C . ILE A 1 204 ? -12.404 8.231 -3.323 1.00 88.75 204 ILE A C 1
ATOM 1530 O O . ILE A 1 204 ? -12.552 7.145 -3.878 1.00 88.75 204 ILE A O 1
ATOM 1534 N N . ASN A 1 205 ? -12.926 8.507 -2.127 1.00 82.62 205 ASN A N 1
ATOM 1535 C CA . ASN A 1 205 ? -13.601 7.534 -1.271 1.00 82.62 205 ASN A CA 1
ATOM 1536 C C . ASN A 1 205 ? -12.720 6.317 -0.962 1.00 82.62 205 ASN A C 1
ATOM 1538 O O . ASN A 1 205 ? -13.219 5.211 -0.787 1.00 82.62 205 ASN A O 1
ATOM 1542 N N . ALA A 1 206 ? -11.409 6.538 -0.886 1.00 78.88 206 ALA A N 1
ATOM 1543 C CA . ALA A 1 206 ? -10.435 5.499 -0.611 1.00 78.88 206 ALA A CA 1
ATOM 1544 C C . ALA A 1 206 ? -10.599 4.933 0.811 1.00 78.88 206 ALA A C 1
ATOM 1546 O O . ALA A 1 206 ? -11.197 5.576 1.691 1.00 78.88 206 ALA A O 1
ATOM 1547 N N . SER A 1 207 ? -10.034 3.749 1.047 1.00 73.44 207 SER A N 1
ATOM 1548 C CA . SER A 1 207 ? -9.964 3.188 2.395 1.00 73.44 207 SER A CA 1
ATOM 1549 C C . SER A 1 207 ? -9.044 4.042 3.281 1.00 73.44 207 SER A C 1
ATOM 1551 O O . SER A 1 207 ? -8.002 4.521 2.818 1.00 73.44 207 SER A O 1
ATOM 1553 N N . PRO A 1 208 ? -9.388 4.260 4.567 1.00 67.25 208 PRO A N 1
ATOM 1554 C CA . PRO A 1 208 ? -8.513 4.965 5.494 1.00 67.25 208 PRO A CA 1
ATOM 1555 C C . PRO A 1 208 ? -7.149 4.293 5.688 1.00 67.25 208 PRO A C 1
ATOM 1557 O O . PRO A 1 208 ? -6.213 5.010 6.051 1.00 67.25 208 PRO A O 1
ATOM 1560 N N . ASP A 1 209 ? -7.041 2.987 5.440 1.00 66.19 209 ASP A N 1
ATOM 1561 C CA . ASP A 1 209 ? -5.839 2.185 5.678 1.00 66.19 209 ASP A CA 1
ATOM 1562 C C . ASP A 1 209 ? -4.813 2.270 4.540 1.00 66.19 209 ASP A C 1
ATOM 1564 O O . ASP A 1 209 ? -3.642 1.927 4.705 1.00 66.19 209 ASP A O 1
ATOM 1568 N N . GLN A 1 210 ? -5.213 2.832 3.398 1.00 66.00 210 GLN A N 1
ATOM 1569 C CA . GLN A 1 210 ? -4.338 3.029 2.245 1.00 66.00 210 GLN A CA 1
ATOM 1570 C C . GLN A 1 210 ? -3.372 4.216 2.407 1.00 66.00 210 GLN A C 1
ATOM 1572 O O . GLN A 1 210 ? -2.490 4.377 1.564 1.00 66.00 210 GLN A O 1
ATOM 1577 N N . ALA A 1 211 ? -3.509 5.057 3.446 1.00 69.56 211 ALA A N 1
ATOM 1578 C CA . ALA A 1 211 ? -2.609 6.191 3.682 1.00 69.56 211 ALA A CA 1
ATOM 1579 C C . ALA A 1 211 ? -2.475 6.610 5.167 1.00 69.56 211 ALA A C 1
ATOM 1581 O O . ALA A 1 211 ? -3.485 6.709 5.872 1.00 69.56 211 ALA A O 1
ATOM 1582 N N . PRO A 1 212 ? -1.266 7.017 5.616 1.00 75.88 212 PRO A N 1
ATOM 1583 C CA . PRO A 1 212 ? -0.048 7.130 4.811 1.00 75.88 212 PRO A CA 1
ATOM 1584 C C . PRO A 1 212 ? 0.566 5.754 4.539 1.00 75.88 212 PRO A C 1
ATOM 1586 O O . PRO A 1 212 ? 0.587 4.929 5.440 1.00 75.88 212 PRO A O 1
ATOM 1589 N N . LEU A 1 213 ? 1.081 5.503 3.338 1.00 79.69 213 LEU A N 1
ATOM 1590 C CA . LEU A 1 213 ? 1.784 4.260 2.994 1.00 79.69 213 LEU A CA 1
ATOM 1591 C C . LEU A 1 213 ? 2.971 4.584 2.089 1.00 79.69 213 LEU A C 1
ATOM 1593 O O . LEU A 1 213 ? 2.900 5.475 1.252 1.00 79.69 213 LEU A O 1
ATOM 1597 N N . THR A 1 214 ? 4.090 3.893 2.262 1.00 83.00 214 THR A N 1
ATOM 1598 C CA . THR A 1 214 ? 5.260 3.996 1.388 1.00 83.00 214 THR A CA 1
ATOM 1599 C C . THR A 1 214 ? 5.694 2.602 0.971 1.00 83.00 214 THR A C 1
ATOM 1601 O O . THR A 1 214 ? 5.945 1.763 1.830 1.00 83.00 214 THR A O 1
ATOM 1604 N N . ILE A 1 215 ? 5.817 2.351 -0.327 1.00 84.56 215 ILE A N 1
ATOM 1605 C CA . ILE A 1 215 ? 6.322 1.087 -0.867 1.00 84.56 215 ILE A CA 1
ATOM 1606 C C . ILE A 1 215 ? 7.600 1.391 -1.638 1.00 84.56 215 ILE A C 1
ATOM 1608 O O . ILE A 1 215 ? 7.582 2.113 -2.629 1.00 84.56 215 ILE A O 1
ATOM 1612 N N . ASN A 1 216 ? 8.721 0.848 -1.180 1.00 87.88 216 ASN A N 1
ATOM 1613 C CA . ASN A 1 216 ? 9.977 0.894 -1.914 1.00 87.88 216 ASN A CA 1
ATOM 1614 C C . ASN A 1 216 ? 10.153 -0.412 -2.679 1.00 87.88 216 ASN A C 1
ATOM 1616 O O . ASN A 1 216 ? 10.032 -1.491 -2.095 1.00 87.88 216 ASN A O 1
ATOM 1620 N N . THR A 1 217 ? 10.490 -0.315 -3.957 1.00 88.81 217 THR A N 1
ATOM 1621 C CA . THR A 1 217 ? 10.833 -1.471 -4.783 1.00 88.81 217 THR A CA 1
ATOM 1622 C C . THR A 1 217 ? 12.279 -1.370 -5.255 1.00 88.81 217 THR A C 1
ATOM 1624 O O . THR A 1 217 ? 12.765 -0.286 -5.581 1.00 88.81 217 THR A O 1
ATOM 1627 N N . ASP A 1 218 ? 12.980 -2.499 -5.245 1.00 91.69 218 ASP A N 1
ATOM 1628 C CA . ASP A 1 218 ? 14.313 -2.682 -5.825 1.00 91.69 218 ASP A CA 1
ATOM 1629 C C . ASP A 1 218 ? 14.375 -4.085 -6.437 1.00 91.69 218 ASP A C 1
ATOM 1631 O O . ASP A 1 218 ? 14.719 -5.070 -5.767 1.00 91.69 218 ASP A O 1
ATOM 1635 N N . ILE A 1 219 ? 13.922 -4.186 -7.684 1.00 90.88 219 ILE A N 1
ATOM 1636 C CA . ILE A 1 219 ? 13.658 -5.457 -8.358 1.00 90.88 219 ILE A CA 1
ATOM 1637 C C . ILE A 1 219 ? 14.439 -5.547 -9.668 1.00 90.88 219 ILE A C 1
ATOM 1639 O O . ILE A 1 219 ? 14.632 -4.558 -10.373 1.00 90.88 219 ILE A O 1
ATOM 1643 N N . CYS A 1 220 ? 14.874 -6.758 -10.010 1.00 91.88 220 CYS A N 1
ATOM 1644 C CA . CYS A 1 220 ? 15.336 -7.086 -11.353 1.00 91.88 220 CYS A CA 1
ATOM 1645 C C . CYS A 1 220 ? 14.469 -8.195 -11.938 1.00 91.88 220 CYS A C 1
ATOM 1647 O O . CYS A 1 220 ? 14.261 -9.231 -11.300 1.00 91.88 220 CYS A O 1
ATOM 1649 N N . LEU A 1 221 ? 14.011 -7.983 -13.166 1.00 90.12 221 LEU A N 1
ATOM 1650 C CA . LEU A 1 221 ? 13.202 -8.921 -13.926 1.00 90.12 221 LEU A CA 1
ATOM 1651 C C . LEU A 1 221 ? 13.984 -9.400 -15.150 1.00 90.12 221 LEU A C 1
ATOM 1653 O O . LEU A 1 221 ? 14.640 -8.610 -15.826 1.00 90.12 221 LEU A O 1
ATOM 1657 N N . ASP A 1 222 ? 13.929 -10.697 -15.420 1.00 90.50 222 ASP A N 1
ATOM 1658 C CA . ASP A 1 222 ? 14.300 -11.288 -16.701 1.00 90.50 222 ASP A CA 1
ATOM 1659 C C . ASP A 1 222 ? 13.056 -11.269 -17.593 1.00 90.50 222 ASP A C 1
ATOM 1661 O O . ASP A 1 222 ? 12.074 -11.953 -17.299 1.00 90.50 222 ASP A O 1
ATOM 1665 N N . VAL A 1 223 ? 13.118 -10.438 -18.633 1.00 87.81 223 VAL A N 1
ATOM 1666 C CA . VAL A 1 223 ? 12.036 -10.159 -19.592 1.00 87.81 223 VAL A CA 1
ATOM 1667 C C . VAL A 1 223 ? 12.396 -10.665 -20.992 1.00 87.81 223 VAL A C 1
ATOM 1669 O O . VAL A 1 223 ? 11.936 -10.149 -22.012 1.00 87.81 223 VAL A O 1
ATOM 1672 N N . THR A 1 224 ? 13.321 -11.628 -21.057 1.00 88.06 224 THR A N 1
ATOM 1673 C CA . THR A 1 224 ? 13.833 -12.174 -22.316 1.00 88.06 224 THR A CA 1
ATOM 1674 C C . THR A 1 224 ? 12.709 -12.733 -23.173 1.00 88.06 224 THR A C 1
ATOM 1676 O O . THR A 1 224 ? 12.664 -12.447 -24.367 1.00 88.06 224 THR A O 1
ATOM 1679 N N . ASP A 1 225 ? 11.824 -13.528 -22.576 1.00 84.81 225 ASP A N 1
ATOM 1680 C CA . ASP A 1 225 ? 10.787 -14.247 -23.311 1.00 84.81 225 ASP A CA 1
ATOM 1681 C C . ASP A 1 225 ? 9.800 -13.237 -23.948 1.00 84.81 225 ASP A C 1
ATOM 1683 O O . ASP A 1 225 ? 9.525 -13.317 -25.145 1.00 84.81 225 ASP A O 1
ATOM 1687 N N . GLU A 1 226 ? 9.396 -12.204 -23.204 1.00 79.06 226 GLU A N 1
ATOM 1688 C CA . GLU A 1 226 ? 8.449 -11.166 -23.632 1.00 79.06 226 GLU A CA 1
ATOM 1689 C C . GLU A 1 226 ? 9.039 -10.235 -24.694 1.00 79.06 226 GLU A C 1
ATOM 1691 O O . GLU A 1 226 ? 8.421 -9.965 -25.724 1.00 79.06 226 GLU A O 1
ATOM 1696 N N . VAL A 1 227 ? 10.273 -9.761 -24.491 1.00 75.06 227 VAL A N 1
ATOM 1697 C CA . VAL A 1 227 ? 10.913 -8.855 -25.455 1.00 75.06 227 VAL A CA 1
ATOM 1698 C C . VAL A 1 227 ? 11.208 -9.573 -26.773 1.00 75.06 227 VAL A C 1
ATOM 1700 O O . VAL A 1 227 ? 11.070 -8.991 -27.852 1.00 75.06 227 VAL A O 1
ATOM 1703 N N . MET A 1 228 ? 11.604 -10.844 -26.710 1.00 75.69 228 MET A N 1
ATOM 1704 C CA . MET A 1 228 ? 11.879 -11.640 -27.905 1.00 75.69 228 MET A CA 1
ATOM 1705 C C . MET A 1 228 ? 10.606 -11.991 -28.683 1.00 75.69 228 MET A C 1
ATOM 1707 O O . MET A 1 228 ? 10.675 -12.121 -29.906 1.00 75.69 228 MET A O 1
ATOM 1711 N N . GLU A 1 229 ? 9.467 -12.145 -28.011 1.00 76.81 229 GLU A N 1
ATOM 1712 C CA . GLU A 1 229 ? 8.185 -12.420 -28.662 1.00 76.81 229 GLU A CA 1
ATOM 1713 C C . GLU A 1 229 ? 7.596 -11.162 -29.316 1.00 76.81 229 GLU A C 1
ATOM 1715 O O . GLU A 1 229 ? 7.264 -11.189 -30.505 1.00 76.81 229 GLU A O 1
ATOM 1720 N N . ASP A 1 230 ? 7.550 -10.045 -28.587 1.00 69.50 230 ASP A N 1
ATOM 1721 C CA . ASP A 1 230 ? 6.800 -8.858 -29.014 1.00 69.50 230 ASP A CA 1
ATOM 1722 C C . ASP A 1 230 ? 7.622 -7.870 -29.854 1.00 69.50 230 ASP A C 1
ATOM 1724 O O . ASP A 1 230 ? 7.076 -7.143 -30.689 1.00 69.50 230 ASP A O 1
ATOM 1728 N N . PHE A 1 231 ? 8.947 -7.841 -29.676 1.00 67.81 231 PHE A N 1
ATOM 1729 C CA . PHE A 1 231 ? 9.783 -6.749 -30.187 1.00 67.81 231 PHE A CA 1
ATOM 1730 C C . PHE A 1 231 ? 10.939 -7.184 -31.089 1.00 67.81 231 PHE A C 1
ATOM 1732 O O . PHE A 1 231 ? 11.612 -6.332 -31.671 1.00 67.81 231 PHE A O 1
ATOM 1739 N N . ALA A 1 232 ? 11.161 -8.486 -31.292 1.00 66.25 232 ALA A N 1
ATOM 1740 C CA . ALA A 1 232 ? 12.268 -8.973 -32.124 1.00 66.25 232 ALA A CA 1
ATOM 1741 C C . ALA A 1 232 ? 12.204 -8.507 -33.594 1.00 66.25 232 ALA A C 1
ATOM 1743 O O . ALA A 1 232 ? 13.223 -8.514 -34.289 1.00 66.25 232 ALA A O 1
ATOM 1744 N N . SER A 1 233 ? 11.026 -8.103 -34.083 1.00 68.00 233 SER A N 1
ATOM 1745 C CA . SER A 1 233 ? 10.846 -7.539 -35.427 1.00 68.00 233 SER A CA 1
ATOM 1746 C C . SER A 1 233 ? 10.857 -6.009 -35.488 1.00 68.00 233 SER A C 1
ATOM 1748 O O . SER A 1 233 ? 10.766 -5.465 -36.591 1.00 68.00 233 SER A O 1
ATOM 1750 N N . ASP A 1 234 ? 10.943 -5.310 -34.352 1.00 71.12 234 ASP A N 1
ATOM 1751 C CA . ASP A 1 234 ? 10.925 -3.848 -34.330 1.00 71.12 234 ASP A CA 1
ATOM 1752 C C . ASP A 1 234 ? 12.287 -3.284 -34.790 1.00 71.12 234 ASP A C 1
ATOM 1754 O O . ASP A 1 234 ? 13.314 -3.524 -34.149 1.00 71.12 234 ASP A O 1
ATOM 1758 N N . PRO A 1 235 ? 12.340 -2.505 -35.887 1.00 69.31 235 PRO A N 1
ATOM 1759 C CA . PRO A 1 235 ? 13.587 -1.926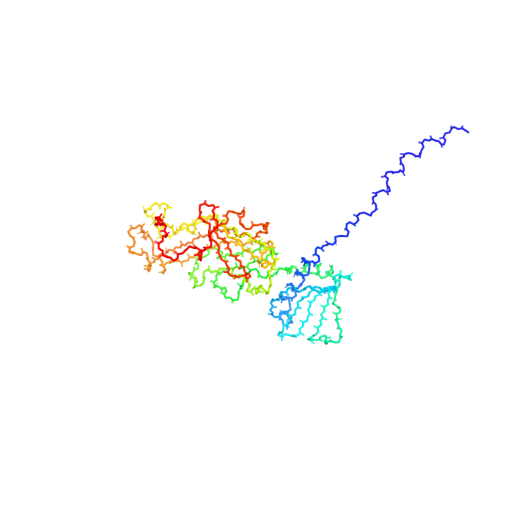 -36.387 1.00 69.31 235 PRO A CA 1
ATOM 1760 C C . PRO A 1 235 ? 14.224 -0.893 -35.437 1.00 69.31 235 PRO A C 1
ATOM 1762 O O . PRO A 1 235 ? 15.384 -0.524 -35.630 1.00 69.31 235 PRO A O 1
ATOM 1765 N N . GLY A 1 236 ? 13.488 -0.399 -34.439 1.00 73.38 236 GLY A N 1
ATOM 1766 C CA . GLY A 1 236 ? 13.968 0.503 -33.395 1.00 73.38 236 GLY A CA 1
ATOM 1767 C C . GLY A 1 236 ? 14.671 -0.194 -32.230 1.00 73.38 236 GLY A C 1
ATOM 1768 O O . GLY A 1 236 ? 15.275 0.495 -31.404 1.00 73.38 236 GLY A O 1
ATOM 1769 N N . ILE A 1 237 ? 14.640 -1.527 -32.172 1.00 75.69 237 ILE A N 1
ATOM 1770 C CA . ILE A 1 237 ? 15.171 -2.323 -31.065 1.00 75.69 237 ILE A CA 1
ATOM 1771 C C . ILE A 1 237 ? 16.330 -3.181 -31.570 1.00 75.69 237 ILE A C 1
ATOM 1773 O O . ILE A 1 237 ? 16.295 -3.780 -32.641 1.00 75.69 237 ILE A O 1
ATOM 1777 N N . THR A 1 238 ? 17.426 -3.211 -30.819 1.00 81.19 238 THR A N 1
ATOM 1778 C CA . THR A 1 2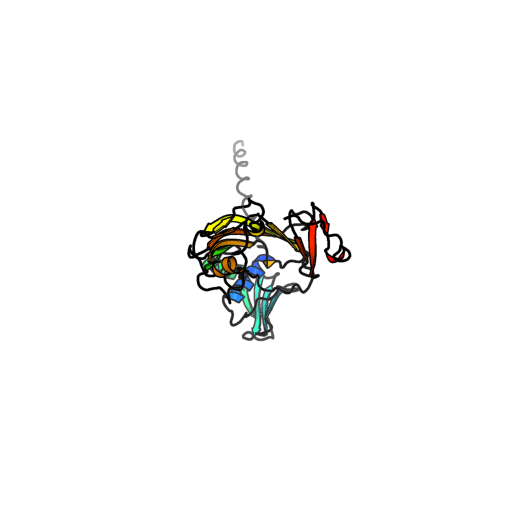38 ? 18.573 -4.075 -31.108 1.00 81.19 238 THR A CA 1
ATOM 1779 C C . THR A 1 238 ? 18.886 -4.917 -29.894 1.00 81.19 238 THR A C 1
ATOM 1781 O O . THR A 1 238 ? 19.295 -4.414 -28.851 1.00 81.19 238 THR A O 1
ATOM 1784 N N . ILE A 1 239 ? 18.701 -6.220 -30.058 1.00 83.12 239 ILE A N 1
ATOM 1785 C CA . ILE A 1 239 ? 19.050 -7.222 -29.062 1.00 83.12 239 ILE A CA 1
ATOM 1786 C C . ILE A 1 239 ? 20.562 -7.437 -29.133 1.00 83.12 239 ILE A C 1
ATOM 1788 O O . ILE A 1 239 ? 21.116 -7.749 -30.190 1.00 83.12 239 ILE A O 1
ATOM 1792 N N . THR A 1 240 ? 21.234 -7.208 -28.011 1.00 84.12 240 THR A N 1
ATOM 1793 C CA . THR A 1 240 ? 22.696 -7.294 -27.879 1.00 84.12 240 THR A CA 1
ATOM 1794 C C . THR A 1 240 ? 23.140 -8.526 -27.095 1.00 84.12 240 THR A C 1
ATOM 1796 O O . THR A 1 240 ? 24.283 -8.953 -27.253 1.00 84.12 240 THR A O 1
ATOM 1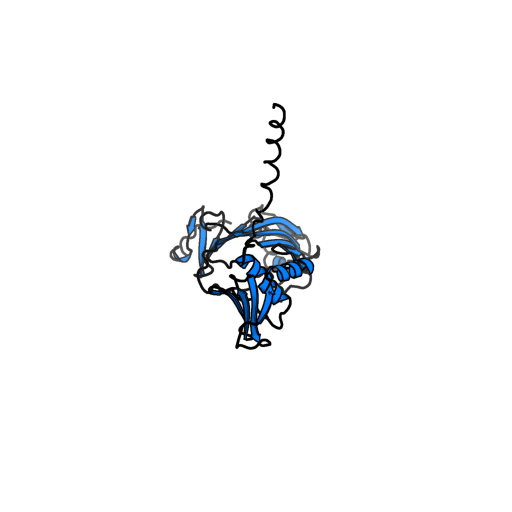799 N N . ASP A 1 241 ? 22.238 -9.127 -26.315 1.00 83.81 241 ASP A N 1
ATOM 1800 C CA . ASP A 1 241 ? 22.455 -10.370 -25.578 1.00 83.81 241 ASP A CA 1
ATOM 1801 C C . ASP A 1 241 ? 21.218 -11.281 -25.674 1.00 83.81 241 ASP A C 1
ATOM 1803 O O . ASP A 1 241 ? 20.101 -10.837 -25.913 1.00 83.81 241 ASP A O 1
ATOM 1807 N N . SER A 1 242 ? 21.443 -12.575 -25.484 1.00 82.00 242 SER A N 1
ATOM 1808 C CA . SER A 1 242 ? 20.428 -13.617 -25.340 1.00 82.00 242 SER A CA 1
ATOM 1809 C C . SER A 1 242 ? 19.626 -13.549 -24.039 1.00 82.00 242 SER A C 1
ATOM 1811 O O . SER A 1 242 ? 18.612 -14.230 -23.949 1.00 82.00 242 SER A O 1
ATOM 1813 N N . SER A 1 243 ? 20.080 -12.778 -23.046 1.00 88.50 243 SER A N 1
ATOM 1814 C CA . SER A 1 243 ? 19.345 -12.509 -21.808 1.00 88.50 243 SER A CA 1
ATOM 1815 C C . SER A 1 243 ? 19.062 -11.015 -21.694 1.00 88.50 243 SER A C 1
ATOM 1817 O O . SER A 1 243 ? 19.986 -10.199 -21.724 1.00 88.50 243 SER A O 1
ATOM 1819 N N . ILE A 1 244 ? 17.782 -10.670 -21.584 1.00 89.75 244 ILE A N 1
ATOM 1820 C CA . ILE A 1 244 ? 17.288 -9.299 -21.514 1.00 89.75 244 ILE A CA 1
ATOM 1821 C C . ILE A 1 244 ? 16.700 -9.082 -20.125 1.00 89.75 244 ILE A C 1
ATOM 1823 O O . ILE A 1 244 ? 15.769 -9.768 -19.710 1.00 89.75 244 ILE A O 1
ATOM 1827 N N . THR A 1 245 ? 17.255 -8.118 -19.398 1.00 90.88 245 THR A N 1
ATOM 1828 C CA . THR A 1 245 ? 16.870 -7.846 -18.009 1.00 90.88 245 THR A CA 1
ATOM 1829 C C . THR A 1 245 ? 16.458 -6.400 -17.830 1.00 90.88 245 THR A C 1
ATOM 1831 O O . THR A 1 245 ? 17.075 -5.507 -18.415 1.00 90.88 245 THR A O 1
ATOM 1834 N N . HIS A 1 246 ? 15.499 -6.157 -16.945 1.00 88.62 246 HIS A N 1
ATOM 1835 C CA . HIS A 1 246 ? 15.079 -4.823 -16.540 1.00 88.62 246 HIS A CA 1
ATOM 1836 C C . HIS A 1 246 ? 15.181 -4.684 -15.022 1.00 88.62 246 HIS A C 1
ATOM 1838 O O . HIS A 1 246 ? 14.528 -5.412 -14.277 1.00 88.62 246 HIS A O 1
ATOM 1844 N N . ALA A 1 247 ? 16.041 -3.775 -14.564 1.00 89.50 247 ALA A N 1
ATOM 1845 C CA . ALA A 1 247 ? 16.213 -3.466 -13.152 1.00 89.50 247 ALA A CA 1
ATOM 1846 C C . ALA A 1 247 ? 15.593 -2.106 -12.834 1.00 89.50 247 ALA A C 1
ATOM 1848 O O . ALA A 1 247 ? 15.947 -1.098 -13.454 1.00 89.50 247 ALA A O 1
ATOM 1849 N N . THR A 1 248 ? 14.704 -2.071 -11.845 1.00 88.19 248 THR A N 1
ATOM 1850 C CA . THR A 1 248 ? 13.997 -0.862 -11.427 1.00 88.19 248 THR A CA 1
ATOM 1851 C C . THR A 1 248 ? 14.125 -0.630 -9.933 1.00 88.19 248 THR A C 1
ATOM 1853 O O . THR A 1 248 ? 14.113 -1.555 -9.121 1.00 88.19 248 THR A O 1
ATOM 1856 N N . GLN A 1 249 ? 14.241 0.646 -9.577 1.00 90.69 249 GLN A N 1
ATOM 1857 C CA . GLN A 1 249 ? 14.122 1.106 -8.206 1.00 90.69 249 GLN A CA 1
ATOM 1858 C C . GLN A 1 249 ? 13.068 2.201 -8.165 1.00 90.69 249 GLN A C 1
ATOM 1860 O O . GLN A 1 249 ? 13.228 3.230 -8.830 1.00 90.69 249 GLN A O 1
ATOM 1865 N N . THR A 1 250 ? 12.008 1.995 -7.389 1.00 88.50 250 THR A N 1
ATOM 1866 C CA . THR A 1 250 ? 10.933 2.981 -7.253 1.00 88.50 250 THR A CA 1
ATOM 1867 C C . THR A 1 250 ? 10.552 3.210 -5.801 1.00 88.50 250 THR A C 1
ATOM 1869 O O . THR A 1 250 ? 10.725 2.345 -4.939 1.00 88.50 250 THR A O 1
ATOM 1872 N N . THR A 1 251 ? 10.009 4.390 -5.531 1.00 89.38 251 THR A N 1
ATOM 1873 C CA . THR A 1 251 ? 9.314 4.683 -4.282 1.00 89.38 251 THR A CA 1
ATOM 1874 C C . THR A 1 251 ? 7.898 5.119 -4.612 1.00 89.38 251 THR A C 1
ATOM 1876 O O . THR A 1 251 ? 7.689 6.148 -5.244 1.00 89.38 251 THR A O 1
ATOM 1879 N N . MET A 1 252 ? 6.925 4.342 -4.158 1.00 87.25 252 MET A N 1
ATOM 1880 C CA . MET A 1 252 ? 5.514 4.693 -4.184 1.00 87.25 252 MET A CA 1
ATOM 1881 C C . MET A 1 252 ? 5.107 5.282 -2.832 1.00 87.25 252 MET A C 1
ATOM 1883 O O . MET A 1 252 ? 5.502 4.766 -1.784 1.00 87.25 252 MET A O 1
ATOM 1887 N N . ARG A 1 253 ? 4.323 6.360 -2.838 1.00 88.38 253 ARG A N 1
ATOM 1888 C CA . ARG A 1 253 ? 3.784 7.005 -1.634 1.00 88.38 253 ARG A CA 1
ATOM 1889 C C . ARG A 1 253 ? 2.297 7.240 -1.787 1.00 88.38 253 ARG A C 1
ATOM 1891 O O . ARG A 1 253 ? 1.883 7.813 -2.786 1.00 88.38 253 ARG A O 1
ATOM 1898 N N . ASN A 1 254 ? 1.539 6.872 -0.766 1.00 86.56 254 ASN A N 1
ATOM 1899 C CA . ASN A 1 254 ? 0.132 7.201 -0.638 1.00 86.56 254 ASN A CA 1
ATOM 1900 C C . ASN A 1 254 ? -0.020 8.271 0.435 1.00 86.56 254 ASN A C 1
ATOM 1902 O O . ASN A 1 254 ? 0.253 8.017 1.611 1.00 86.56 254 ASN A O 1
ATOM 1906 N N . ASP A 1 255 ? -0.499 9.440 0.034 1.00 86.62 255 ASP A N 1
ATOM 1907 C CA . ASP A 1 255 ? -0.722 10.581 0.911 1.00 86.62 255 ASP A CA 1
ATOM 1908 C C . ASP A 1 255 ? -2.186 11.012 0.866 1.00 86.62 255 ASP A C 1
ATOM 1910 O O . ASP A 1 255 ? -2.818 11.056 -0.191 1.00 86.62 255 ASP A O 1
ATOM 1914 N N . ARG A 1 256 ? -2.743 11.377 2.026 1.00 89.69 256 ARG A N 1
ATOM 1915 C CA . ARG A 1 256 ? -4.081 11.975 2.068 1.00 89.69 256 ARG A CA 1
ATOM 1916 C C . ARG A 1 256 ? -4.026 13.387 1.502 1.00 89.69 256 ARG A C 1
ATOM 1918 O O . ARG A 1 256 ? -3.246 14.215 1.973 1.00 89.69 256 ARG A O 1
ATOM 1925 N N . VAL A 1 257 ? -4.909 13.678 0.555 1.00 93.06 257 VAL A N 1
ATOM 1926 C CA . VAL A 1 257 ? -5.053 15.009 -0.043 1.00 93.06 257 VAL A CA 1
ATOM 1927 C C . VAL A 1 257 ? -6.444 15.582 0.229 1.00 93.06 257 VAL A C 1
ATOM 1929 O O . VAL A 1 257 ? -7.397 14.821 0.381 1.00 93.06 257 VAL A O 1
ATOM 1932 N N . PRO A 1 258 ? -6.599 16.916 0.306 1.00 91.81 258 PRO A N 1
ATOM 1933 C CA . PRO A 1 258 ? -7.916 17.524 0.495 1.00 91.81 258 PRO A CA 1
ATOM 1934 C C . PRO A 1 258 ? -8.861 17.314 -0.694 1.00 91.81 258 PRO A C 1
ATOM 1936 O O . PRO A 1 258 ? -10.071 17.256 -0.500 1.00 91.81 258 PRO A O 1
ATOM 1939 N N . ASP A 1 259 ? -8.313 17.253 -1.911 1.00 93.81 259 ASP A N 1
ATOM 1940 C CA . ASP A 1 259 ? -9.072 17.175 -3.160 1.00 93.81 259 ASP A CA 1
ATOM 1941 C C . ASP A 1 259 ? -8.194 16.596 -4.281 1.00 93.81 259 ASP A C 1
ATOM 1943 O O . ASP A 1 259 ? -7.175 17.192 -4.638 1.00 93.81 259 ASP A O 1
ATOM 1947 N N . CYS A 1 260 ? -8.594 15.454 -4.851 1.00 94.62 260 CYS A N 1
ATOM 1948 C CA . CYS A 1 260 ? -7.891 14.827 -5.972 1.00 94.62 260 CYS A CA 1
ATOM 1949 C C . CYS A 1 260 ? -7.836 15.720 -7.225 1.00 94.62 260 CYS A C 1
ATOM 1951 O O . CYS A 1 260 ? -6.838 15.687 -7.947 1.00 94.62 260 CYS A O 1
ATOM 1953 N N . PHE A 1 261 ? -8.852 16.554 -7.471 1.00 95.00 261 PHE A N 1
ATOM 1954 C CA . PHE A 1 261 ? -8.936 17.404 -8.668 1.00 95.00 261 PHE A CA 1
ATOM 1955 C C . PHE A 1 261 ? -7.966 18.594 -8.646 1.00 95.00 261 PHE A C 1
ATOM 1957 O O . PHE A 1 261 ? -7.815 19.284 -9.653 1.00 95.00 261 PHE A O 1
ATOM 1964 N N . GLN A 1 262 ? -7.294 18.833 -7.516 1.00 93.94 262 GLN A N 1
ATOM 1965 C CA . GLN A 1 262 ? -6.273 19.873 -7.351 1.00 93.94 262 GLN A CA 1
ATOM 1966 C C . GLN A 1 262 ? -4.847 19.304 -7.307 1.00 93.94 262 GLN A C 1
ATOM 1968 O O . GLN A 1 262 ? -3.915 20.000 -6.904 1.00 93.94 262 GLN A O 1
ATOM 1973 N N . THR A 1 263 ? -4.671 18.039 -7.694 1.00 93.50 263 THR A N 1
ATOM 1974 C CA . THR A 1 263 ? -3.368 17.361 -7.718 1.00 93.50 263 THR A CA 1
ATOM 1975 C C . THR A 1 263 ? -2.797 17.273 -9.133 1.00 93.50 263 THR A C 1
ATOM 1977 O O . THR A 1 263 ? -3.477 17.554 -10.119 1.00 93.50 263 THR A O 1
ATOM 1980 N N . GLU A 1 264 ? -1.540 16.839 -9.237 1.00 88.81 264 GLU A N 1
ATOM 1981 C CA . GLU A 1 264 ? -0.878 16.531 -10.513 1.00 88.81 264 GLU A CA 1
ATOM 1982 C C . GLU A 1 264 ? -1.189 15.107 -11.012 1.00 88.81 264 GLU A C 1
ATOM 1984 O O . GLU A 1 264 ? -0.484 14.584 -11.872 1.00 88.81 264 GLU A O 1
ATOM 1989 N N . ALA A 1 265 ? -2.231 14.458 -10.477 1.00 90.00 265 ALA A N 1
ATOM 1990 C CA . ALA A 1 265 ? -2.593 13.111 -10.886 1.00 90.00 265 ALA A CA 1
ATOM 1991 C C . ALA A 1 265 ? -2.922 13.040 -12.387 1.00 90.00 265 ALA A C 1
ATOM 1993 O O . ALA A 1 265 ? -3.609 13.907 -12.938 1.00 90.00 265 ALA A O 1
ATOM 1994 N N . ILE A 1 266 ? -2.464 11.973 -13.043 1.00 87.94 266 ILE A N 1
ATOM 1995 C CA . ILE A 1 266 ? -2.798 11.666 -14.439 1.00 87.94 266 ILE A CA 1
ATOM 1996 C C . ILE A 1 266 ? -4.212 11.091 -14.561 1.00 87.94 266 ILE A C 1
ATOM 1998 O O . ILE A 1 266 ? -4.866 11.247 -15.592 1.00 87.94 266 ILE A O 1
ATOM 2002 N N . SER A 1 267 ? -4.707 10.468 -13.492 1.00 88.06 267 SER A N 1
ATOM 2003 C CA . SER A 1 267 ? -6.058 9.927 -13.403 1.00 88.06 267 SER A CA 1
ATOM 2004 C C . SER A 1 267 ? -6.590 9.976 -11.977 1.00 88.06 267 SER A C 1
ATOM 2006 O O . SER A 1 267 ? -5.834 9.885 -11.007 1.00 88.06 267 SER A O 1
ATOM 2008 N N . ILE A 1 268 ? -7.910 10.077 -11.865 1.00 90.94 268 ILE A N 1
ATOM 2009 C CA . ILE A 1 268 ? -8.650 9.991 -10.609 1.00 90.94 268 ILE A CA 1
ATOM 2010 C C . ILE A 1 268 ? -9.627 8.827 -10.715 1.00 90.94 268 ILE A C 1
ATOM 2012 O O . ILE A 1 268 ? -10.295 8.699 -11.737 1.00 90.94 268 ILE A O 1
ATOM 2016 N N . HIS A 1 269 ? -9.738 8.017 -9.671 1.00 88.12 269 HIS A N 1
ATOM 2017 C CA . HIS A 1 269 ? -10.727 6.949 -9.563 1.00 88.12 269 HIS A CA 1
ATOM 2018 C C . HIS A 1 269 ? -11.570 7.134 -8.298 1.00 88.12 269 HIS A C 1
ATOM 2020 O O . HIS A 1 269 ? -11.032 7.450 -7.244 1.00 88.12 269 HIS A O 1
ATOM 2026 N N . ASP A 1 270 ? -12.884 6.958 -8.370 1.00 85.38 270 ASP A N 1
ATOM 2027 C CA . ASP A 1 270 ? -13.758 6.938 -7.196 1.00 85.38 270 ASP A CA 1
ATOM 2028 C C . ASP A 1 270 ? -14.057 5.488 -6.810 1.00 85.38 270 ASP A C 1
ATOM 2030 O O . ASP A 1 270 ? -14.809 4.799 -7.499 1.00 85.38 270 ASP A O 1
ATOM 2034 N N . ALA A 1 271 ? -13.493 5.044 -5.686 1.00 81.88 271 ALA A N 1
ATOM 2035 C CA . ALA A 1 271 ? -13.627 3.673 -5.200 1.00 81.88 271 ALA A CA 1
ATOM 2036 C C . ALA A 1 271 ? -15.065 3.309 -4.781 1.00 81.88 271 ALA A C 1
ATOM 2038 O O . ALA A 1 271 ? -15.399 2.130 -4.703 1.00 81.88 271 ALA A O 1
ATOM 2039 N N . TYR A 1 272 ? -15.929 4.297 -4.516 1.00 81.62 272 TYR A N 1
ATOM 2040 C CA . TYR A 1 272 ? -17.327 4.055 -4.153 1.00 81.62 272 TYR A CA 1
ATOM 2041 C C . TYR A 1 272 ? -18.240 3.970 -5.381 1.00 81.62 272 TYR A C 1
ATOM 2043 O O . TYR A 1 272 ? -19.102 3.095 -5.459 1.00 81.62 272 TYR A O 1
ATOM 2051 N N . THR A 1 273 ? -18.088 4.888 -6.340 1.00 84.12 273 THR A N 1
ATOM 2052 C CA . THR A 1 273 ? -18.970 4.947 -7.522 1.00 84.12 273 THR A CA 1
ATOM 2053 C C . THR A 1 273 ? -18.436 4.176 -8.728 1.00 84.12 273 THR A C 1
ATOM 2055 O O . THR A 1 273 ? -19.198 3.892 -9.653 1.00 84.12 273 THR A O 1
ATOM 2058 N N . GLY A 1 274 ? -17.141 3.852 -8.739 1.00 80.31 274 GLY A N 1
ATOM 2059 C CA . GLY A 1 274 ? -16.431 3.270 -9.877 1.00 80.31 274 GLY A CA 1
ATOM 2060 C C . GLY A 1 274 ? -16.130 4.267 -11.002 1.00 80.31 274 GLY A C 1
ATOM 2061 O O . GLY A 1 274 ? -15.643 3.861 -12.057 1.00 80.31 274 GLY A O 1
ATOM 2062 N N . GLN A 1 275 ? -16.432 5.558 -10.820 1.00 84.44 275 GLN A N 1
ATOM 2063 C CA . GLN A 1 275 ? -16.145 6.584 -11.822 1.00 84.44 275 GLN A CA 1
ATOM 2064 C C . GLN A 1 275 ? -14.640 6.837 -11.950 1.00 84.44 275 GLN A C 1
ATOM 2066 O O . GLN A 1 275 ? -13.883 6.705 -10.989 1.00 84.44 275 GLN A O 1
ATOM 2071 N N . THR A 1 276 ? -14.213 7.241 -13.145 1.00 86.94 276 THR A N 1
ATOM 2072 C CA . THR A 1 276 ? -12.811 7.539 -13.442 1.00 86.94 276 THR A CA 1
ATOM 2073 C C . THR A 1 276 ? -12.725 8.822 -14.254 1.00 86.94 276 THR A C 1
ATOM 2075 O O . THR A 1 276 ? -13.540 9.052 -15.142 1.00 86.94 276 THR A O 1
ATOM 2078 N N . TRP A 1 277 ? -11.709 9.636 -13.986 1.00 90.56 277 TRP A N 1
ATOM 2079 C CA . TRP A 1 277 ? -11.381 10.838 -14.745 1.00 90.56 277 TRP A CA 1
ATOM 2080 C C . TRP A 1 277 ? -9.930 10.787 -15.202 1.00 90.56 277 TRP A C 1
ATOM 2082 O O . TRP A 1 277 ? -9.061 10.307 -14.475 1.00 90.56 277 TRP A O 1
ATOM 2092 N N . ILE A 1 278 ? -9.658 11.322 -16.388 1.00 89.12 278 ILE A N 1
ATOM 2093 C CA . ILE A 1 278 ? -8.309 11.393 -16.962 1.00 89.12 278 ILE A CA 1
ATOM 2094 C C . ILE A 1 278 ? -7.914 12.860 -17.101 1.00 89.12 278 ILE A C 1
ATOM 2096 O O . ILE A 1 278 ? -8.724 13.685 -17.528 1.00 89.12 278 ILE A O 1
ATOM 2100 N N . ASN A 1 279 ? -6.676 13.185 -16.739 1.00 86.88 279 ASN A N 1
ATOM 2101 C CA . ASN A 1 279 ? -6.126 14.523 -16.885 1.00 86.88 279 ASN A CA 1
ATOM 2102 C C . ASN A 1 279 ? -5.650 14.751 -18.324 1.00 86.88 279 ASN A C 1
ATOM 2104 O O . ASN A 1 279 ? -4.685 14.140 -18.780 1.00 86.88 279 ASN A O 1
ATOM 2108 N N . ILE A 1 280 ? -6.310 15.659 -19.038 1.00 84.19 280 ILE A N 1
ATOM 2109 C CA . ILE A 1 280 ? -5.928 16.078 -20.384 1.00 84.19 280 ILE A CA 1
ATOM 2110 C C . ILE A 1 280 ? -5.621 17.571 -20.340 1.00 84.19 280 ILE A C 1
ATOM 2112 O O . ILE A 1 280 ? -6.512 18.409 -20.211 1.00 84.19 280 ILE A O 1
ATOM 2116 N N . GLY A 1 281 ? -4.334 17.915 -20.432 1.00 82.31 281 GLY A N 1
ATOM 2117 C CA . GLY A 1 281 ? -3.890 19.311 -20.470 1.00 82.31 281 GLY A CA 1
ATOM 2118 C C . GLY A 1 281 ? -4.222 20.116 -19.205 1.00 82.31 281 GLY A C 1
ATOM 2119 O O . GLY A 1 281 ? -4.442 21.322 -19.302 1.00 82.31 281 GLY A O 1
ATOM 2120 N N . GLY A 1 282 ? -4.279 19.467 -18.037 1.00 84.25 282 GLY A N 1
ATOM 2121 C CA . GLY A 1 282 ? -4.613 20.095 -16.754 1.00 84.25 282 GLY A CA 1
ATOM 2122 C C . GLY A 1 282 ? -6.108 20.105 -16.426 1.00 84.25 282 GLY A C 1
ATOM 2123 O O . GLY A 1 282 ? -6.511 20.760 -15.467 1.00 84.25 282 GLY A O 1
ATOM 2124 N N . GLN A 1 283 ? -6.939 19.419 -17.216 1.00 87.88 283 GLN A N 1
ATOM 2125 C CA . GLN A 1 283 ? -8.370 19.264 -16.962 1.00 87.88 283 GLN A CA 1
ATOM 2126 C C . GLN A 1 283 ? -8.732 17.791 -16.802 1.00 87.88 283 GLN A C 1
ATOM 2128 O O . GLN A 1 283 ? -8.381 16.971 -17.645 1.00 87.88 283 GLN A O 1
ATOM 2133 N N . PHE A 1 284 ? -9.470 17.466 -15.743 1.00 91.12 284 PHE A N 1
ATOM 2134 C CA . PHE A 1 284 ? -10.000 16.124 -15.523 1.00 91.12 284 PHE A CA 1
ATOM 2135 C C . PHE A 1 284 ? -11.316 15.942 -16.274 1.00 91.12 284 PHE A C 1
ATOM 2137 O O . PHE A 1 284 ? -12.263 16.703 -16.069 1.00 91.12 284 PHE A O 1
ATOM 2144 N N . ILE A 1 285 ? -11.364 14.937 -17.144 1.00 89.38 285 ILE A N 1
ATOM 2145 C CA . ILE A 1 285 ? -12.513 14.649 -18.005 1.00 89.38 285 ILE A CA 1
ATOM 2146 C C . ILE A 1 285 ? -12.991 13.221 -17.728 1.00 89.38 285 ILE A C 1
ATOM 2148 O O . ILE A 1 285 ? -12.170 12.305 -17.663 1.00 89.38 285 ILE A O 1
ATOM 2152 N N . ASP A 1 286 ? -14.305 13.037 -17.567 1.00 86.94 286 ASP A N 1
ATOM 2153 C CA . ASP A 1 286 ? -14.927 11.709 -17.500 1.00 86.94 286 ASP A CA 1
ATOM 2154 C C . ASP A 1 286 ? -14.910 11.093 -18.914 1.00 86.94 286 ASP A C 1
ATOM 2156 O O . ASP A 1 286 ? -15.458 11.691 -19.849 1.00 86.94 286 ASP A O 1
ATOM 2160 N N . PRO A 1 287 ? -14.289 9.918 -19.121 1.00 76.12 287 PRO A N 1
ATOM 2161 C CA . PRO A 1 287 ? -14.272 9.251 -20.419 1.00 76.12 287 PRO A CA 1
ATOM 2162 C C . PRO A 1 287 ? -15.672 8.965 -20.979 1.00 76.12 287 PRO A C 1
ATOM 2164 O O . PRO A 1 287 ? -15.838 8.903 -22.194 1.00 76.12 287 PRO A O 1
ATOM 2167 N N . ASN A 1 288 ? -16.688 8.817 -20.123 1.00 74.56 288 ASN A N 1
ATOM 2168 C CA . ASN A 1 288 ? -18.071 8.588 -20.544 1.00 74.56 288 ASN A CA 1
ATOM 2169 C C . ASN A 1 288 ? -18.744 9.855 -21.093 1.00 74.56 288 ASN A C 1
ATOM 2171 O O . ASN A 1 288 ? -19.693 9.753 -21.873 1.00 74.56 288 ASN A O 1
ATOM 2175 N N . ASP A 1 289 ? -18.231 11.037 -20.739 1.00 70.00 289 ASP A N 1
ATOM 2176 C CA . ASP A 1 289 ? -18.684 12.327 -21.268 1.00 70.00 289 ASP A CA 1
ATOM 2177 C C . ASP A 1 289 ? -18.003 12.677 -22.605 1.00 70.00 289 ASP A C 1
ATOM 2179 O O . ASP A 1 289 ? -18.465 13.556 -23.342 1.00 70.00 289 ASP A O 1
ATOM 2183 N N . MET A 1 290 ? -16.937 11.956 -22.974 1.00 58.28 290 MET A N 1
ATOM 2184 C CA . MET A 1 290 ? -16.320 12.024 -24.300 1.00 58.28 290 MET A CA 1
ATOM 2185 C C . MET A 1 290 ? -17.143 11.194 -25.290 1.00 58.28 290 MET A C 1
ATOM 2187 O O . MET A 1 290 ? -16.822 10.043 -25.578 1.00 58.28 290 MET A O 1
ATOM 2191 N N . GLY A 1 291 ? -18.243 11.762 -25.790 1.00 49.66 291 GLY A N 1
ATOM 2192 C CA . GLY A 1 291 ? -19.163 11.093 -26.715 1.00 49.66 291 GLY A CA 1
ATOM 2193 C C . GLY A 1 291 ? -18.461 10.233 -27.779 1.00 49.66 291 GLY A C 1
ATOM 2194 O O . GLY A 1 291 ? -17.828 10.760 -28.682 1.00 49.66 291 GLY A O 1
ATOM 2195 N N . GLY A 1 292 ? -18.600 8.908 -27.648 1.00 44.00 292 GLY A N 1
ATOM 2196 C CA . GLY A 1 292 ? -18.287 7.863 -28.630 1.00 44.00 292 GLY A CA 1
ATOM 2197 C C . GLY A 1 292 ? -17.009 8.025 -29.462 1.00 44.00 292 GLY A C 1
ATOM 2198 O O . GLY A 1 292 ? -17.072 8.610 -30.531 1.00 44.00 292 GLY A O 1
ATOM 2199 N N . ILE A 1 293 ? -15.907 7.399 -29.025 1.00 44.22 293 ILE A N 1
ATOM 2200 C CA . ILE A 1 293 ? -14.783 6.817 -29.808 1.00 44.22 293 ILE A CA 1
ATOM 2201 C C . ILE A 1 293 ? -14.616 7.341 -31.259 1.00 44.22 293 ILE A C 1
ATOM 2203 O O . ILE A 1 293 ? -14.651 6.571 -32.220 1.00 44.22 293 ILE A O 1
ATOM 2207 N N . GLY A 1 294 ? -14.472 8.654 -31.441 1.00 41.28 294 GLY A N 1
ATOM 2208 C CA . GLY A 1 294 ? -14.419 9.275 -32.771 1.00 41.28 294 GLY A CA 1
ATOM 2209 C C . GLY A 1 294 ? -13.462 10.456 -32.879 1.00 41.28 294 GLY A C 1
ATOM 2210 O O . GLY A 1 294 ? -12.894 10.658 -33.944 1.00 41.28 294 GLY A O 1
ATOM 2211 N N . ASP A 1 295 ? -13.218 11.167 -31.778 1.00 38.06 295 ASP A N 1
ATOM 2212 C CA . ASP A 1 295 ? -12.373 12.366 -31.747 1.00 38.06 295 ASP A CA 1
ATOM 2213 C C . ASP A 1 295 ? -11.347 12.306 -30.601 1.00 38.06 295 ASP A C 1
ATOM 2215 O O . ASP A 1 295 ? -11.182 13.256 -29.836 1.00 38.06 295 ASP A O 1
ATOM 2219 N N . LEU A 1 296 ? -10.624 11.188 -30.466 1.00 40.56 296 LEU A N 1
ATOM 2220 C CA . LEU A 1 296 ? -9.333 11.262 -29.780 1.00 40.56 296 LEU A CA 1
ATOM 2221 C C . LEU A 1 296 ? -8.368 12.006 -30.718 1.00 40.56 296 LEU A C 1
ATOM 2223 O O . LEU A 1 296 ? -8.201 11.572 -31.863 1.00 40.56 296 LEU A O 1
ATOM 2227 N N . PRO A 1 297 ? -7.729 13.116 -30.296 1.00 36.53 297 PRO A N 1
ATOM 2228 C CA . PRO A 1 297 ? -6.614 13.657 -31.055 1.00 36.53 297 PRO A CA 1
ATOM 2229 C C . PRO A 1 297 ? -5.575 12.544 -31.182 1.00 36.53 297 PRO A C 1
ATOM 2231 O O . PRO A 1 297 ? -5.245 11.903 -30.187 1.00 36.53 297 PRO A O 1
ATOM 2234 N N . ASN A 1 298 ? -5.115 12.287 -32.410 1.00 35.00 298 ASN A N 1
ATOM 2235 C CA . ASN A 1 298 ? -4.048 11.331 -32.692 1.00 35.00 298 ASN A CA 1
ATOM 2236 C C . ASN A 1 298 ? -2.916 11.531 -31.679 1.00 35.00 298 ASN A C 1
ATOM 2238 O O . ASN A 1 298 ? -2.170 12.511 -31.763 1.00 35.00 298 ASN A O 1
ATOM 2242 N N . PHE A 1 299 ? -2.805 10.602 -30.735 1.00 33.28 299 PHE A N 1
ATOM 2243 C CA . PHE A 1 299 ? -1.623 10.462 -29.915 1.00 33.28 299 PHE A CA 1
ATOM 2244 C C . PHE A 1 299 ? -0.519 9.977 -30.851 1.00 33.28 299 PHE A C 1
ATOM 2246 O O . PHE A 1 299 ? -0.430 8.796 -31.176 1.00 33.28 299 PHE A O 1
ATOM 2253 N N . ASN A 1 300 ? 0.286 10.914 -31.348 1.00 29.44 300 ASN A N 1
ATOM 2254 C CA . ASN A 1 300 ? 1.659 10.586 -31.692 1.00 29.44 300 ASN A CA 1
ATOM 2255 C C . ASN A 1 300 ? 2.374 10.435 -30.348 1.00 29.44 300 ASN A C 1
ATOM 2257 O O . ASN A 1 300 ? 2.748 11.445 -29.746 1.00 29.44 300 ASN A O 1
ATOM 2261 N N . TYR A 1 301 ? 2.425 9.195 -29.865 1.00 33.28 301 TYR A N 1
ATOM 2262 C CA . TYR A 1 301 ? 3.467 8.749 -28.949 1.00 33.28 301 TYR A CA 1
ATOM 2263 C C . TYR A 1 301 ? 4.792 8.739 -29.724 1.00 33.28 301 TYR A C 1
ATOM 2265 O O . TYR A 1 301 ? 4.786 8.254 -30.884 1.00 33.28 301 TYR A O 1
#

pLDDT: mean 75.72, std 18.38, range [28.3, 97.69]

Radius of gyration: 26.93 Å; chains: 1; bounding box: 47×66×99 Å

Foldseek 3Di:
DDDPPDPPDPPPPPPPPPDPPVPPPPPLVVLFLLLVLLCCVVCCVQNVDDADWDDDPQWTWGARVVQRKIWTAGNVVQFIWMAHHPVYHPDTDTDGHSVVVVVVCVVVQHTSAHQQFDDPDQPPQWDWDDRHQEIEIESPPDAAADDPDPPNGDGPDDQLPDQPQWKKKKKKDWPDKDKDQKDFQPDDPPPPVVQVDIAIEMEGSDRPSNPFHKYWYWYKHFCLVVCCVPPVPPPRMDGRDSTMMITTIMMIGIHTDNDPLPDPHQKYAYSNPRWIWGQDPSGTDGVVVVPDDDDDDPPPD